Protein AF-A0A9P7XDL1-F1 (afdb_monomer_lite)

Radius of gyration: 35.62 Å; chains: 1; bounding box: 90×87×105 Å

Foldseek 3Di:
DDADADELVPDDLVVLLVVCVVLVHDSDDDSVVSNVRSVVSCVVCVVCCPPRRHVRHVPPPPPPPDDPDDDDDDDDDDDDDDDDDDDDDDDDDDDDDDDDDDDDDDDPVPPVVVVVVVVVVPDPDPPVVVVVVVVVVVVVVLVVPPDPVVVVVVVVVVVVVVVVVVVVVVVVVVVQLLDLVSLLVVLVVVQVVVLCVQVFPWDWDWDQPDPPPPVPCPDPDPDPDDPPDDPPPRPDIDIDIDGPPVSVPDVVSVLVVCLVCVLSPVQLQVQQQVDAPDPPPDDDVPRRLLQSSLVSSLCSLVVDDSVPPLVDSRHDHSVSSNVSSVSSNVSSVVCVVVPPDDDDPPPVPPPPPPPPDD

Sequence (358 aa):
MAAYSGSLASKKKQDLQDLASDLGIDTSGTKDDLQERIKRHLAEHQELAQDPRFSGLYSRKKPANRQPSMSINENVEPSGQVVQRPHTRQSQAVTVFPVTNESEIPDVQQAEERIAEEAVAIAPQSPTRSIIEFVSKKTQEVLAATDPDAVVEVVREKGRVAGQEVNKGTTWLKRFLSNANNITSLTIVAELLYILYTVIPWQYYQIPLNAPYTTRYDGISPVTIMPEDPPLVSTRIASIPYIPHTFLTQPTIYSTLILWALPTLLIPLCFGGLVSFKPGHAWSASGQDALTAAIVRLACVFAGDWGLDWSNELGISQKWRILSASLAGAFSLAEAIGGRAPLPPVVDTPAVESETEE

Structure (mmCIF, N/CA/C/O backbone):
data_AF-A0A9P7XDL1-F1
#
_entry.id   AF-A0A9P7XDL1-F1
#
loop_
_atom_site.group_PDB
_atom_site.id
_atom_site.type_symbol
_atom_site.label_atom_id
_atom_site.label_alt_id
_atom_site.label_comp_id
_atom_site.label_asym_id
_atom_site.label_entity_id
_atom_site.label_seq_id
_atom_site.pdbx_PDB_ins_code
_atom_site.Cartn_x
_atom_site.Cartn_y
_atom_site.Cartn_z
_atom_site.occupancy
_atom_site.B_iso_or_equiv
_atom_site.auth_seq_id
_atom_site.auth_comp_id
_atom_site.auth_asym_id
_atom_site.a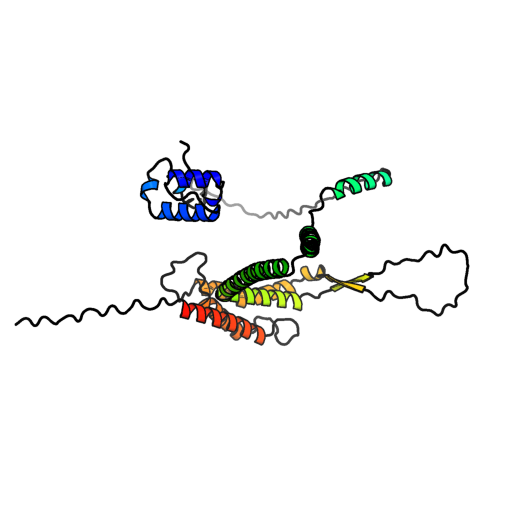uth_atom_id
_atom_site.pdbx_PDB_model_num
ATOM 1 N N . MET A 1 1 ? -46.945 14.332 -0.546 1.00 67.31 1 MET A N 1
ATOM 2 C CA . MET A 1 1 ? -45.532 14.379 -0.111 1.00 67.31 1 MET A CA 1
ATOM 3 C C . MET A 1 1 ? -44.746 13.417 -0.982 1.00 67.31 1 MET A C 1
ATOM 5 O O . MET A 1 1 ? -45.285 12.365 -1.308 1.00 67.31 1 MET A O 1
ATOM 9 N N . ALA A 1 2 ? -43.558 13.807 -1.443 1.00 84.12 2 ALA A N 1
ATOM 10 C CA . ALA A 1 2 ? -42.753 12.977 -2.336 1.00 84.12 2 ALA A CA 1
ATOM 11 C C . ALA A 1 2 ? -42.200 11.758 -1.578 1.00 84.12 2 ALA A C 1
ATOM 13 O O . ALA A 1 2 ? -41.767 11.894 -0.439 1.00 84.12 2 ALA A O 1
ATOM 14 N N . ALA A 1 3 ? -42.230 10.573 -2.192 1.00 93.25 3 ALA A N 1
ATOM 15 C CA . ALA A 1 3 ? -41.632 9.378 -1.603 1.00 93.25 3 ALA A CA 1
ATOM 16 C C . ALA A 1 3 ? -40.102 9.450 -1.703 1.00 93.25 3 ALA A C 1
ATOM 18 O O . ALA A 1 3 ? -39.549 9.745 -2.769 1.00 93.25 3 ALA A O 1
ATOM 19 N N . TYR A 1 4 ? -39.404 9.150 -0.609 1.00 95.56 4 TYR A N 1
ATOM 20 C CA . TYR A 1 4 ? -37.949 9.148 -0.593 1.00 95.56 4 TYR A CA 1
ATOM 21 C C . TYR A 1 4 ? -37.420 7.828 -1.155 1.00 95.56 4 TYR A C 1
ATOM 23 O O . TYR A 1 4 ? -37.650 6.751 -0.612 1.00 95.56 4 TYR A O 1
ATOM 31 N N . SER A 1 5 ? -36.669 7.909 -2.253 1.00 93.69 5 SER A N 1
ATOM 32 C CA . SER A 1 5 ? -36.004 6.757 -2.867 1.00 93.69 5 SER A CA 1
ATOM 33 C C . SER A 1 5 ? -34.526 7.034 -3.156 1.00 93.69 5 SER A C 1
ATOM 35 O O . SER A 1 5 ? -34.075 8.189 -3.153 1.00 93.69 5 SER A O 1
ATOM 37 N N . GLY A 1 6 ? -33.765 5.961 -3.386 1.00 91.50 6 GLY A N 1
ATOM 38 C CA . GLY A 1 6 ? -32.353 6.012 -3.770 1.00 91.50 6 GLY A CA 1
ATOM 39 C C . GLY A 1 6 ? -31.369 5.992 -2.595 1.00 91.50 6 GLY A C 1
ATOM 40 O O . GLY A 1 6 ? -31.745 5.937 -1.429 1.00 91.50 6 GLY A O 1
ATOM 41 N N . SER A 1 7 ? -30.071 6.018 -2.917 1.00 93.50 7 SER A N 1
ATOM 42 C CA . SER A 1 7 ? -29.004 5.995 -1.908 1.00 93.50 7 SER A CA 1
ATOM 43 C C . SER A 1 7 ? -28.917 7.330 -1.165 1.00 93.50 7 SER A C 1
ATOM 45 O O . SER A 1 7 ? -28.880 8.390 -1.793 1.00 93.50 7 SER A O 1
ATOM 47 N N . LEU A 1 8 ? -28.792 7.279 0.166 1.00 94.56 8 LEU A N 1
ATOM 48 C CA . LEU A 1 8 ? -28.543 8.461 1.003 1.00 94.56 8 LEU A CA 1
ATOM 49 C C . LEU A 1 8 ? -27.269 9.215 0.578 1.00 94.56 8 LEU A C 1
ATOM 51 O O . LEU A 1 8 ? -27.227 10.438 0.676 1.00 94.56 8 LEU A O 1
ATOM 55 N N . ALA A 1 9 ? -26.269 8.507 0.031 1.00 94.69 9 ALA A N 1
ATOM 56 C CA . ALA A 1 9 ? -24.994 9.088 -0.404 1.00 94.69 9 ALA A CA 1
ATOM 57 C C . ALA A 1 9 ? -25.165 10.153 -1.509 1.00 94.69 9 ALA A C 1
ATOM 59 O O . ALA A 1 9 ? -24.492 11.190 -1.505 1.00 94.69 9 ALA A O 1
ATOM 60 N N . SER A 1 10 ? -26.096 9.912 -2.439 1.00 95.06 10 SER A N 1
ATOM 61 C CA . SER A 1 10 ? -26.340 10.767 -3.608 1.00 95.06 10 SER A CA 1
ATOM 62 C C . SER A 1 10 ? -27.279 11.948 -3.345 1.00 95.06 10 SER A C 1
ATOM 64 O O . SER A 1 10 ? -27.390 12.819 -4.203 1.00 95.06 10 SER A O 1
ATOM 66 N N . LYS A 1 11 ? -27.956 12.002 -2.191 1.00 96.38 11 LYS A N 1
ATOM 67 C CA . LYS A 1 11 ? -28.895 13.089 -1.872 1.00 96.38 11 LYS A CA 1
ATOM 68 C C . LYS A 1 11 ? -28.161 14.398 -1.562 1.00 96.38 11 LYS A C 1
ATOM 70 O O . LYS A 1 11 ? -27.025 14.384 -1.064 1.00 96.38 11 LYS A O 1
ATOM 75 N N . LYS A 1 12 ? -28.782 15.537 -1.887 1.00 97.94 12 LYS A N 1
ATOM 76 C CA . LYS A 1 12 ? -28.243 16.862 -1.541 1.00 97.94 12 LYS A CA 1
ATOM 77 C C . LYS A 1 12 ? -28.406 17.105 -0.038 1.00 97.94 12 LYS A C 1
ATOM 79 O O . LYS A 1 12 ? -29.204 16.443 0.615 1.00 97.94 12 LYS A O 1
ATOM 84 N N . LYS A 1 13 ? -27.637 18.049 0.520 1.00 97.69 13 LYS A N 1
ATOM 85 C CA . LYS A 1 13 ? -27.718 18.375 1.956 1.00 97.69 13 LYS A CA 1
ATOM 86 C C . LYS A 1 13 ? -29.138 18.794 2.359 1.00 97.69 13 LYS A C 1
ATOM 88 O O . LYS A 1 13 ? -29.607 18.329 3.387 1.00 97.69 13 LYS A O 1
ATOM 93 N N . GLN A 1 14 ? -29.807 19.597 1.528 1.00 97.88 14 GLN A N 1
ATOM 94 C CA . GLN A 1 14 ? -31.185 20.027 1.772 1.00 97.88 14 GLN A CA 1
ATOM 95 C C . GLN A 1 14 ? -32.138 18.830 1.889 1.00 97.88 14 GLN A C 1
ATOM 97 O O . GLN A 1 14 ? -32.786 18.679 2.914 1.00 97.88 14 GLN A O 1
ATOM 102 N N . ASP A 1 15 ? -32.115 17.908 0.919 1.00 97.56 15 ASP A N 1
ATOM 103 C CA . ASP A 1 15 ? -32.959 16.704 0.953 1.00 97.56 15 ASP A CA 1
ATOM 104 C C . ASP A 1 15 ? -32.711 15.834 2.201 1.00 97.56 15 ASP A C 1
ATOM 106 O O . ASP A 1 15 ? -33.605 15.129 2.659 1.00 97.56 15 ASP A O 1
ATOM 110 N N . LEU A 1 16 ? -31.482 15.834 2.733 1.00 98.19 16 LEU A N 1
ATOM 111 C CA . LEU A 1 16 ? -31.146 15.122 3.969 1.00 98.19 16 LEU A CA 1
ATOM 112 C C . LEU A 1 16 ? -31.678 15.846 5.211 1.00 98.19 16 LEU A C 1
ATOM 114 O O . LEU A 1 16 ? -32.036 15.178 6.173 1.00 98.19 16 LEU A O 1
ATOM 118 N N . GLN A 1 17 ? -31.743 17.178 5.204 1.00 98.31 17 GLN A N 1
ATOM 119 C CA . GLN A 1 17 ? -32.363 17.948 6.285 1.00 98.31 17 GLN A CA 1
ATOM 120 C C . GLN A 1 17 ? -33.881 17.786 6.283 1.00 98.31 17 GLN A C 1
ATOM 122 O O . GLN A 1 17 ? -34.453 17.570 7.346 1.00 98.31 17 GLN A O 1
ATOM 127 N N . ASP A 1 18 ? -34.508 17.801 5.108 1.00 97.81 18 ASP A N 1
ATOM 128 C CA . ASP A 1 18 ? -35.945 17.552 4.966 1.00 97.81 18 ASP A CA 1
ATOM 129 C C . ASP A 1 18 ? -36.284 16.125 5.434 1.00 97.81 18 ASP A C 1
ATOM 131 O O . ASP A 1 18 ? -37.195 15.927 6.235 1.00 97.81 18 ASP A O 1
ATOM 135 N N . LEU A 1 19 ? -35.471 15.133 5.043 1.00 97.50 19 LEU A N 1
ATOM 136 C CA . LEU A 1 19 ? -35.617 13.752 5.507 1.00 97.50 19 LEU A CA 1
ATOM 137 C C . LEU A 1 19 ? -35.388 13.608 7.021 1.00 97.50 19 LEU A C 1
ATOM 139 O O . LEU A 1 19 ? -36.091 12.843 7.672 1.00 97.50 19 LEU A O 1
ATOM 143 N N . ALA A 1 20 ? -34.417 14.326 7.590 1.00 98.06 20 ALA A N 1
ATOM 144 C CA . ALA A 1 20 ? -34.178 14.347 9.032 1.00 98.06 20 ALA A CA 1
ATOM 145 C C . ALA A 1 20 ? -35.358 14.978 9.791 1.00 98.06 20 ALA A C 1
ATOM 147 O O . ALA A 1 20 ? -35.790 14.434 10.805 1.00 98.06 20 ALA A O 1
ATOM 148 N N . SER A 1 21 ? -35.926 16.062 9.256 1.00 98.06 21 SER A N 1
ATOM 149 C CA . SER A 1 21 ? -37.123 16.709 9.795 1.00 98.06 21 SER A CA 1
ATOM 150 C C . SER A 1 21 ? -38.332 15.773 9.761 1.00 98.06 21 SER A C 1
ATOM 152 O O . SER A 1 21 ? -39.039 15.659 10.759 1.00 98.06 21 SER A O 1
ATOM 154 N N . ASP A 1 22 ? -38.551 15.067 8.648 1.00 97.56 22 ASP A N 1
ATOM 155 C CA . ASP A 1 22 ? -39.653 14.107 8.498 1.00 97.56 22 ASP A CA 1
ATOM 156 C C . ASP A 1 22 ? -39.505 12.887 9.422 1.00 97.56 22 ASP A C 1
ATOM 158 O O . ASP A 1 22 ? -40.506 12.313 9.848 1.00 97.56 22 ASP A O 1
ATOM 162 N N . LEU A 1 23 ? -38.268 12.497 9.743 1.00 97.25 23 LEU A N 1
ATOM 163 C CA . LEU A 1 23 ? -37.958 11.432 10.702 1.00 97.25 23 LEU A CA 1
ATOM 164 C C . LEU A 1 23 ? -37.961 11.914 12.164 1.00 97.25 23 LEU A C 1
ATOM 166 O O . LEU A 1 23 ? -37.825 11.091 13.063 1.00 97.25 23 LEU A O 1
ATOM 170 N N . GLY A 1 24 ? -38.089 13.221 12.415 1.00 97.62 24 GLY A N 1
ATOM 171 C CA . GLY A 1 24 ? -38.048 13.793 13.764 1.00 97.62 24 GLY A CA 1
ATOM 172 C C . GLY A 1 24 ? -36.667 13.745 14.431 1.00 97.62 24 GLY A C 1
ATOM 173 O O . GLY A 1 24 ? -36.581 13.763 15.657 1.00 97.62 24 GLY A O 1
ATOM 174 N N . ILE A 1 25 ? -35.586 13.679 13.648 1.00 98.25 25 ILE A N 1
ATOM 175 C CA . ILE A 1 25 ? -34.201 13.694 14.144 1.00 98.25 25 ILE A CA 1
ATOM 176 C C . ILE A 1 25 ? -33.538 15.059 13.912 1.00 98.25 25 ILE A C 1
ATOM 178 O O . ILE A 1 25 ? -33.972 15.850 13.077 1.00 98.25 25 ILE A O 1
ATOM 182 N N . ASP A 1 26 ? -32.452 15.336 14.638 1.00 98.25 26 ASP A N 1
ATOM 183 C CA . ASP A 1 26 ? -31.730 16.611 14.534 1.00 98.25 26 ASP A CA 1
ATOM 184 C C . ASP A 1 26 ? -31.238 16.898 13.098 1.00 98.25 26 ASP A C 1
ATOM 186 O O . ASP A 1 26 ? -30.536 16.081 12.490 1.00 98.25 26 ASP A O 1
ATOM 190 N N . THR A 1 27 ? -31.573 18.087 12.584 1.00 98.31 27 THR A N 1
ATOM 191 C CA . THR A 1 27 ? -31.252 18.583 11.233 1.00 98.31 27 THR A CA 1
ATOM 192 C C . THR A 1 27 ? -29.927 19.355 11.165 1.00 98.31 27 THR A C 1
ATOM 194 O O . THR A 1 27 ? -29.532 19.832 10.090 1.00 98.31 27 THR A O 1
ATOM 197 N N . SER A 1 28 ? -29.236 19.519 12.297 1.00 97.31 28 SER A N 1
ATOM 198 C CA . SER A 1 28 ? -27.949 20.210 12.379 1.00 97.31 28 SER A CA 1
ATOM 199 C C . SER A 1 28 ? -26.770 19.312 11.965 1.00 97.31 28 SER A C 1
ATOM 201 O O . SER A 1 28 ? -26.799 18.093 12.156 1.00 97.31 28 SER A O 1
ATOM 203 N N . GLY A 1 29 ? -25.721 19.917 11.391 1.00 96.69 29 GLY A N 1
ATOM 204 C CA . GLY A 1 29 ? -24.455 19.236 11.081 1.00 96.69 29 GLY A CA 1
ATOM 205 C C . GLY A 1 29 ? -23.981 19.320 9.625 1.00 96.69 29 GLY A C 1
ATOM 206 O O . GLY A 1 29 ? -24.518 20.061 8.781 1.00 96.69 29 GLY A O 1
ATOM 207 N N . THR A 1 30 ? -22.911 18.576 9.337 1.00 97.75 30 THR A N 1
ATOM 208 C CA . THR A 1 30 ? -22.395 18.375 7.978 1.00 97.75 30 THR A CA 1
ATOM 209 C C . THR A 1 30 ? -23.253 17.363 7.211 1.00 97.75 30 THR A C 1
ATOM 211 O O . THR A 1 30 ? -24.146 16.721 7.763 1.00 97.75 30 THR A O 1
ATOM 214 N N . LYS A 1 31 ? -23.024 17.237 5.897 1.00 98.00 31 LYS A N 1
ATOM 215 C CA . LYS A 1 31 ? -23.754 16.272 5.060 1.00 98.00 31 LYS A CA 1
ATOM 216 C C . LYS A 1 31 ? -23.550 14.832 5.558 1.00 98.00 31 LYS A C 1
ATOM 218 O O . LYS A 1 31 ? -24.504 14.057 5.549 1.00 98.00 31 LYS A O 1
ATOM 223 N N . ASP A 1 32 ? -22.337 14.502 5.991 1.00 97.19 32 ASP A N 1
ATOM 224 C CA . ASP A 1 32 ? -21.979 13.151 6.423 1.00 97.19 32 ASP A CA 1
ATOM 225 C C . ASP A 1 32 ? -22.593 12.818 7.790 1.00 97.19 32 ASP A C 1
ATOM 227 O O . ASP A 1 32 ? -23.145 11.728 7.946 1.00 97.19 32 ASP A O 1
ATOM 231 N N . ASP A 1 33 ? -22.634 13.784 8.718 1.00 97.56 33 ASP A N 1
ATOM 232 C CA . ASP A 1 33 ? -23.297 13.623 10.023 1.00 97.56 33 ASP A CA 1
ATOM 233 C C . ASP A 1 33 ? -24.790 13.302 9.859 1.00 97.56 33 ASP A C 1
ATOM 235 O O . ASP A 1 33 ? -25.314 12.382 10.491 1.00 97.56 33 ASP A O 1
ATOM 239 N N . LEU A 1 34 ? -25.474 14.025 8.962 1.00 98.44 34 LEU A N 1
ATOM 240 C CA . LEU A 1 34 ? -26.884 13.780 8.646 1.00 98.44 34 LEU A CA 1
ATOM 241 C C . LEU A 1 34 ? -27.082 12.385 8.045 1.00 98.44 34 LEU A C 1
ATOM 243 O O . LEU A 1 34 ? -28.000 11.669 8.440 1.00 98.44 34 LEU A O 1
ATOM 247 N N . GLN A 1 35 ? -26.212 11.960 7.121 1.00 97.81 35 GLN A N 1
ATOM 248 C CA . GLN A 1 35 ? -26.294 10.617 6.542 1.00 97.81 35 GLN A CA 1
ATOM 249 C C . GLN A 1 35 ? -26.102 9.521 7.586 1.00 97.81 35 GLN A C 1
ATOM 251 O O . GLN A 1 35 ? -26.817 8.520 7.541 1.00 97.81 35 GLN A O 1
ATOM 256 N N . GLU A 1 36 ? -25.136 9.671 8.492 1.00 97.81 36 GLU A N 1
ATOM 257 C CA . GLU A 1 36 ? -24.891 8.688 9.544 1.00 97.81 36 GLU A CA 1
ATOM 258 C C . GLU A 1 36 ? -26.069 8.620 10.521 1.00 97.81 36 GLU A C 1
ATOM 260 O O . GLU A 1 36 ? -26.545 7.526 10.828 1.00 97.81 36 GLU A O 1
ATOM 265 N N . ARG A 1 37 ? -26.598 9.775 10.940 1.00 98.19 37 ARG A N 1
ATOM 266 C CA . ARG A 1 37 ? -27.737 9.866 11.862 1.00 98.19 37 ARG A CA 1
ATOM 267 C C . ARG A 1 37 ? -29.007 9.260 11.264 1.00 98.19 37 ARG A C 1
ATOM 269 O O . ARG A 1 37 ? -29.653 8.448 11.920 1.00 98.19 37 ARG A O 1
ATOM 276 N N . ILE A 1 38 ? -29.310 9.564 9.998 1.00 97.69 38 ILE A N 1
ATOM 277 C CA . ILE A 1 38 ? -30.438 8.962 9.268 1.00 97.69 38 ILE A CA 1
ATOM 278 C C . ILE A 1 38 ? -30.250 7.445 9.144 1.00 97.69 38 ILE A C 1
ATOM 280 O O . ILE A 1 38 ? -31.183 6.690 9.404 1.00 97.69 38 ILE A O 1
ATOM 284 N N . LYS A 1 39 ? -29.050 6.966 8.781 1.00 96.81 39 LYS A N 1
ATOM 285 C CA . LYS A 1 39 ? -28.776 5.520 8.678 1.00 96.81 39 LYS A CA 1
ATOM 286 C C . LYS A 1 39 ? -28.973 4.804 10.009 1.00 96.81 39 LYS A C 1
ATOM 288 O O . LYS A 1 39 ? -29.545 3.719 10.015 1.00 96.81 39 LYS A O 1
ATOM 293 N N . ARG A 1 40 ? -28.498 5.398 11.105 1.00 97.81 40 ARG A N 1
ATOM 294 C CA . ARG A 1 40 ? -28.649 4.851 12.456 1.00 97.81 40 ARG A CA 1
ATOM 295 C C . ARG A 1 40 ? -30.124 4.763 12.844 1.00 97.81 40 ARG A C 1
ATOM 297 O O . ARG A 1 40 ? -30.580 3.688 13.207 1.00 97.81 40 ARG A O 1
ATOM 304 N N . HIS A 1 41 ? -30.881 5.840 12.631 1.00 98.00 41 HIS A N 1
ATOM 305 C CA . HIS A 1 41 ? -32.313 5.877 12.926 1.00 98.00 41 HIS A CA 1
ATOM 306 C C . HIS A 1 41 ? -33.114 4.841 12.121 1.00 98.00 41 HIS A C 1
ATOM 308 O O . HIS A 1 41 ? -33.934 4.120 12.683 1.00 98.00 41 HIS A O 1
ATOM 314 N N . LEU A 1 42 ? -32.842 4.715 10.816 1.00 96.25 42 LEU A N 1
ATOM 315 C CA . LEU A 1 42 ? -33.496 3.720 9.955 1.00 96.25 42 LEU A CA 1
ATOM 316 C C . LEU A 1 42 ? -33.127 2.273 10.328 1.00 96.25 42 LEU A C 1
ATOM 318 O O . LEU A 1 42 ? -33.914 1.366 10.066 1.00 96.25 42 LEU A O 1
ATOM 322 N N . ALA A 1 43 ? -31.940 2.047 10.902 1.00 95.88 43 ALA A N 1
ATOM 323 C CA . ALA A 1 43 ? -31.517 0.733 11.383 1.00 95.88 43 ALA A CA 1
ATOM 324 C C . ALA A 1 43 ? -32.196 0.340 12.706 1.00 95.88 43 ALA A C 1
ATOM 326 O O . ALA A 1 43 ? -32.447 -0.843 12.914 1.00 95.88 43 ALA A O 1
ATOM 327 N N . GLU A 1 44 ? -32.494 1.312 13.571 1.00 98.00 44 GLU A N 1
ATOM 328 C CA . GLU A 1 44 ? -33.190 1.104 14.849 1.00 98.00 44 GLU A CA 1
ATOM 329 C C . GLU A 1 44 ? -34.710 0.933 14.674 1.00 98.00 44 GLU A C 1
ATOM 331 O O . GLU A 1 44 ? -35.308 0.126 15.377 1.00 98.00 44 GLU A O 1
ATOM 336 N N . HIS A 1 45 ? -35.318 1.630 13.706 1.00 97.44 45 HIS A N 1
ATOM 337 C CA . HIS A 1 45 ? -36.773 1.670 13.496 1.00 97.44 45 HIS A CA 1
ATOM 338 C C . HIS A 1 45 ? -37.168 0.957 12.199 1.00 97.44 45 HIS A C 1
ATOM 340 O O . HIS A 1 45 ? -37.450 1.581 11.170 1.00 97.44 45 HIS A O 1
ATOM 346 N N . GLN A 1 46 ? -37.149 -0.376 12.208 1.00 95.62 46 GLN A N 1
ATOM 347 C CA . GLN A 1 46 ? -37.400 -1.184 11.009 1.00 95.62 46 GLN A CA 1
ATOM 348 C C . GLN A 1 46 ? -38.867 -1.139 10.539 1.00 95.62 46 GLN A C 1
ATOM 350 O O . GLN A 1 46 ? -39.161 -1.413 9.374 1.00 95.62 46 GLN A O 1
ATOM 355 N N . GLU A 1 47 ? -39.786 -0.733 11.407 1.00 96.81 47 GLU A N 1
ATOM 356 C CA . GLU A 1 47 ? -41.202 -0.493 11.128 1.00 96.81 47 GLU A CA 1
ATOM 357 C C . GLU A 1 47 ? -41.435 0.607 10.081 1.00 96.81 47 GLU A C 1
ATOM 359 O O . GLU A 1 47 ? -42.386 0.516 9.302 1.00 96.81 47 GLU A O 1
ATOM 364 N N . LEU A 1 48 ? -40.521 1.578 9.962 1.00 96.56 48 LEU A N 1
ATOM 365 C CA . LEU A 1 48 ? -40.580 2.625 8.934 1.00 96.56 48 LEU A CA 1
ATOM 366 C C . LEU A 1 48 ? -40.449 2.063 7.511 1.00 96.56 48 LEU A C 1
ATOM 368 O O . LEU A 1 48 ? -40.797 2.742 6.546 1.00 96.56 48 LEU A O 1
ATOM 372 N N . ALA A 1 49 ? -40.000 0.813 7.351 1.00 95.00 49 ALA A N 1
ATOM 373 C CA . ALA A 1 49 ? -39.968 0.143 6.055 1.00 95.00 49 ALA A CA 1
ATOM 374 C C . ALA A 1 49 ? -41.369 -0.094 5.466 1.00 95.00 49 ALA A C 1
ATOM 376 O O . ALA A 1 49 ? -41.498 -0.220 4.247 1.00 95.00 49 ALA A O 1
ATOM 377 N N . GLN A 1 50 ? -42.403 -0.153 6.312 1.00 96.31 50 GLN A N 1
ATOM 378 C CA . GLN A 1 50 ? -43.791 -0.322 5.878 1.00 96.31 50 GLN A CA 1
ATOM 379 C C . GLN A 1 50 ? -44.435 1.001 5.451 1.00 96.31 50 GLN A C 1
ATOM 381 O O . GLN A 1 50 ? -45.419 0.987 4.712 1.00 96.31 50 GLN A O 1
ATOM 386 N N . ASP A 1 51 ? -43.879 2.142 5.872 1.00 96.75 51 ASP A N 1
ATOM 387 C CA . ASP A 1 51 ? -44.385 3.445 5.456 1.00 96.75 51 ASP A CA 1
ATOM 388 C C . ASP A 1 51 ? -44.033 3.685 3.972 1.00 96.75 51 ASP A C 1
ATOM 390 O O . ASP A 1 51 ? -42.848 3.675 3.598 1.00 96.75 51 ASP A O 1
ATOM 394 N N . PRO A 1 52 ? -45.025 3.937 3.094 1.00 95.00 52 PRO A N 1
ATOM 395 C CA . PRO A 1 52 ? -44.778 4.211 1.681 1.00 95.00 52 PRO A CA 1
ATOM 396 C C . PRO A 1 52 ? -43.813 5.384 1.449 1.00 95.00 52 PRO A C 1
ATOM 398 O O . PRO A 1 52 ? -43.144 5.415 0.415 1.00 95.00 52 PRO A O 1
ATOM 401 N N . ARG A 1 53 ? -43.682 6.322 2.397 1.00 96.06 53 ARG A N 1
ATOM 402 C CA . ARG A 1 53 ? -42.765 7.468 2.295 1.00 96.06 53 ARG A CA 1
ATOM 403 C C . ARG A 1 53 ? -41.293 7.085 2.411 1.00 96.06 53 ARG A C 1
ATOM 405 O O . ARG A 1 53 ?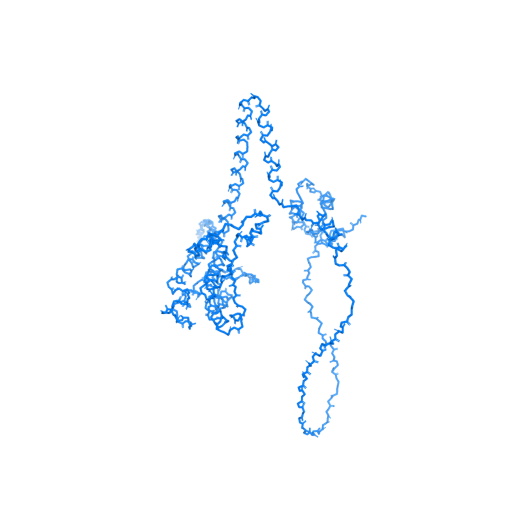 -40.470 7.690 1.722 1.00 96.06 53 ARG A O 1
ATOM 412 N N . PHE A 1 54 ? -40.969 6.096 3.246 1.00 96.56 54 PHE A N 1
ATOM 413 C CA . PHE A 1 54 ? -39.591 5.702 3.569 1.00 96.56 54 PHE A CA 1
ATOM 414 C C . PHE A 1 54 ? -39.191 4.341 2.988 1.00 96.56 54 PHE A C 1
ATOM 416 O O . PHE A 1 54 ? -37.999 4.040 2.907 1.00 96.56 54 PHE A O 1
ATOM 423 N N . SER A 1 55 ? -40.149 3.540 2.510 1.00 94.69 55 SER A N 1
ATOM 424 C CA . SER A 1 55 ? -39.918 2.214 1.909 1.00 94.69 55 SER A CA 1
ATOM 425 C C . SER A 1 55 ? -38.809 2.192 0.837 1.00 94.69 55 SER A C 1
ATOM 427 O O . SER A 1 55 ? -38.003 1.258 0.766 1.00 94.69 55 SER A O 1
ATOM 429 N N . GLY A 1 56 ? -38.687 3.262 0.044 1.00 94.12 56 GLY A N 1
ATOM 430 C CA . GLY A 1 56 ? -37.657 3.409 -0.989 1.00 94.12 56 GLY A CA 1
ATOM 431 C C . GLY A 1 56 ? -36.222 3.544 -0.460 1.00 94.12 56 GLY A C 1
ATOM 432 O O . GLY A 1 56 ? -35.278 3.301 -1.215 1.00 94.12 56 GLY A O 1
ATOM 433 N N . LEU A 1 57 ? -36.033 3.889 0.818 1.00 94.31 57 LEU A N 1
ATOM 434 C CA . LEU A 1 57 ? -34.725 3.973 1.482 1.00 94.31 57 LEU A CA 1
ATOM 435 C C . LEU A 1 57 ? -34.245 2.606 1.994 1.00 94.31 57 LEU A C 1
ATOM 437 O O . LEU A 1 57 ? -33.041 2.352 2.023 1.00 94.31 57 LEU A O 1
ATOM 441 N N . TYR A 1 58 ? -35.178 1.705 2.326 1.00 92.81 58 TYR A N 1
ATOM 442 C CA . TYR A 1 58 ? -34.900 0.326 2.759 1.00 92.81 58 TYR A CA 1
ATOM 443 C C . TYR A 1 58 ? -34.619 -0.633 1.612 1.00 92.81 58 TYR A C 1
ATOM 445 O O . TYR A 1 58 ? -34.198 -1.769 1.840 1.00 92.81 58 TYR A O 1
ATOM 453 N N . SER A 1 59 ? -34.813 -0.180 0.374 1.00 80.50 59 SER A N 1
ATOM 454 C CA . SER A 1 59 ? -34.455 -0.917 -0.831 1.00 80.50 59 SER A CA 1
ATOM 455 C C . SER A 1 59 ? -32.931 -0.993 -0.951 1.00 80.50 59 SER A C 1
ATOM 457 O O . SER A 1 59 ? -32.302 -0.349 -1.794 1.00 80.50 59 SER A O 1
ATOM 459 N N . ARG A 1 60 ? -32.310 -1.792 -0.075 1.00 71.44 60 ARG A N 1
ATOM 460 C CA . ARG A 1 60 ? -30.930 -2.247 -0.190 1.00 71.44 60 ARG A CA 1
ATOM 461 C C . ARG A 1 60 ? -30.857 -2.851 -1.575 1.00 71.44 60 ARG A C 1
ATOM 463 O O . ARG A 1 60 ? -31.524 -3.854 -1.817 1.00 71.44 60 ARG A O 1
ATOM 470 N N . LYS A 1 61 ? -30.138 -2.190 -2.492 1.00 56.47 61 LYS A N 1
ATOM 471 C CA . LYS A 1 61 ? -29.916 -2.683 -3.854 1.00 56.47 61 LYS A CA 1
ATOM 472 C C . LYS A 1 61 ? -29.485 -4.135 -3.721 1.00 56.47 61 LYS A C 1
ATOM 474 O O . LYS A 1 61 ? -28.331 -4.405 -3.394 1.00 56.47 61 LYS A O 1
ATOM 479 N N . LYS A 1 62 ? -30.431 -5.055 -3.924 1.00 55.94 62 LYS A N 1
ATOM 480 C CA . LYS A 1 62 ? -30.134 -6.460 -4.133 1.00 55.94 62 LYS A CA 1
ATOM 481 C C . LYS A 1 62 ? -29.167 -6.398 -5.309 1.00 55.94 62 LYS A C 1
ATOM 483 O O . LYS A 1 62 ? -29.553 -5.800 -6.320 1.00 55.94 62 LYS A O 1
ATOM 488 N N . PRO A 1 63 ? -27.895 -6.808 -5.152 1.00 48.84 63 PRO A N 1
ATOM 489 C CA . PRO A 1 63 ? -26.953 -6.740 -6.252 1.00 48.84 63 PRO A CA 1
ATOM 490 C C . PRO A 1 63 ? -27.649 -7.436 -7.410 1.00 48.84 63 PRO A C 1
ATOM 492 O O . PRO A 1 63 ? -28.049 -8.594 -7.283 1.00 48.84 63 PRO A O 1
ATOM 495 N N . ALA A 1 64 ? -27.937 -6.672 -8.463 1.00 51.16 64 ALA A N 1
ATOM 496 C CA . ALA A 1 64 ? -28.567 -7.189 -9.656 1.00 51.16 64 ALA A CA 1
ATOM 497 C C . ALA A 1 64 ? -27.522 -8.102 -10.288 1.00 51.16 64 ALA A C 1
ATOM 499 O O . ALA A 1 64 ? -26.722 -7.668 -11.115 1.00 51.16 64 ALA A O 1
ATOM 500 N N . ASN A 1 65 ? -27.467 -9.341 -9.800 1.00 49.38 65 ASN A N 1
ATOM 501 C CA . ASN A 1 65 ? -26.667 -10.394 -10.370 1.00 49.38 65 ASN A CA 1
ATOM 502 C C . ASN A 1 65 ? -27.331 -10.713 -11.705 1.00 49.38 65 ASN A C 1
ATOM 504 O O . ASN A 1 65 ? -28.288 -11.479 -11.792 1.00 49.38 65 ASN A O 1
ATOM 508 N N . ARG A 1 66 ? -26.891 -9.979 -12.726 1.00 45.66 66 ARG A N 1
ATOM 509 C CA . ARG A 1 66 ? -27.213 -10.214 -14.120 1.00 45.66 66 ARG A CA 1
ATOM 510 C C . ARG A 1 66 ? -26.671 -11.593 -14.481 1.00 45.66 66 ARG A C 1
ATOM 512 O O . ARG A 1 66 ? -25.517 -11.723 -14.866 1.00 45.66 66 ARG A O 1
ATOM 519 N N . GLN A 1 67 ? -27.527 -12.599 -14.410 1.00 52.91 67 GLN A N 1
ATOM 520 C CA . GLN A 1 67 ? -27.540 -13.632 -15.432 1.00 52.91 67 GLN A CA 1
ATOM 521 C C . GLN A 1 67 ? -28.754 -13.373 -16.322 1.00 52.91 67 GLN A C 1
ATOM 523 O O . GLN A 1 67 ? -29.883 -13.480 -15.849 1.00 52.91 67 GLN A O 1
ATOM 528 N N . PRO A 1 68 ? -28.567 -13.048 -17.607 1.00 55.44 68 PRO A N 1
ATOM 529 C CA . PRO A 1 68 ? -29.489 -13.499 -18.622 1.00 55.44 68 PRO A CA 1
ATOM 530 C C . PRO A 1 68 ? -29.073 -14.927 -18.989 1.00 55.44 68 PRO A C 1
ATOM 532 O O . PRO A 1 68 ? -28.137 -15.135 -19.761 1.00 55.44 68 PRO A O 1
ATOM 535 N N . SER A 1 69 ? -29.739 -15.919 -18.402 1.00 49.31 69 SER A N 1
ATOM 536 C CA . SER A 1 69 ? -29.774 -17.250 -18.993 1.00 49.31 69 SER A CA 1
ATOM 537 C C . SER A 1 69 ? -30.481 -17.128 -20.343 1.00 49.31 69 SER A C 1
ATOM 539 O O . SER A 1 69 ? -31.654 -16.760 -20.424 1.00 49.31 69 SER A O 1
ATOM 541 N N . MET A 1 70 ? -29.741 -17.395 -21.420 1.00 44.81 70 MET A N 1
ATOM 542 C CA . MET A 1 70 ? -30.348 -17.662 -22.715 1.00 44.81 70 MET A CA 1
ATOM 543 C C . MET A 1 70 ? -31.214 -18.912 -22.569 1.00 44.81 70 MET A C 1
ATOM 545 O O . MET A 1 70 ? -30.709 -20.011 -22.358 1.00 44.81 70 MET A O 1
ATOM 549 N N . SER A 1 71 ? -32.522 -18.727 -22.663 1.00 54.06 71 SER A N 1
ATOM 550 C CA . SER A 1 71 ? -33.469 -19.787 -22.975 1.00 54.06 71 SER A CA 1
ATOM 551 C C . SER A 1 71 ? -33.546 -19.872 -24.498 1.00 54.06 71 SER A C 1
ATOM 553 O O . SER A 1 71 ? -34.161 -19.027 -25.141 1.00 54.06 71 SER A O 1
ATOM 555 N N . ILE A 1 72 ? -32.875 -20.866 -25.084 1.00 51.03 72 ILE A N 1
ATOM 556 C CA . ILE A 1 72 ? -33.084 -21.266 -26.479 1.00 51.03 72 ILE A CA 1
ATOM 557 C C . ILE A 1 72 ? -33.425 -22.757 -26.490 1.00 51.03 72 ILE A C 1
ATOM 559 O O . ILE A 1 72 ? -32.579 -23.597 -26.211 1.00 51.03 72 ILE A O 1
ATOM 563 N N . ASN A 1 73 ? -34.704 -23.001 -26.780 1.00 45.88 73 ASN A N 1
ATOM 564 C CA . ASN A 1 73 ? -35.343 -24.169 -27.384 1.00 45.88 73 ASN A CA 1
ATOM 565 C C . ASN A 1 73 ? -34.651 -25.535 -27.294 1.00 45.88 73 ASN A C 1
ATOM 567 O O . ASN A 1 73 ? -33.760 -25.871 -28.068 1.00 45.88 73 ASN A O 1
ATOM 571 N N . GLU A 1 74 ? -35.254 -26.371 -26.459 1.00 49.97 74 GLU A N 1
ATOM 572 C CA . GLU A 1 74 ? -35.258 -27.823 -26.547 1.00 49.97 74 GLU A CA 1
ATOM 573 C C . GLU A 1 74 ? -36.342 -28.246 -27.557 1.00 49.97 74 GLU A C 1
ATOM 575 O O . GLU A 1 74 ? -37.533 -28.168 -27.260 1.00 49.97 74 GLU A O 1
ATOM 580 N N . ASN A 1 75 ? -35.951 -28.631 -28.778 1.00 53.00 75 ASN A N 1
ATOM 581 C CA . ASN A 1 75 ? -36.747 -29.550 -29.595 1.00 53.00 75 ASN A CA 1
ATOM 582 C C . ASN A 1 75 ? -35.909 -30.191 -30.718 1.00 53.00 75 ASN A C 1
ATOM 584 O O . ASN A 1 75 ? -35.189 -29.495 -31.432 1.00 53.00 75 ASN A O 1
ATOM 588 N N . VAL A 1 76 ? -36.154 -31.488 -30.925 1.00 50.47 76 VAL A N 1
ATOM 589 C CA . VAL A 1 76 ? -35.766 -32.356 -32.056 1.00 50.47 76 VAL A CA 1
ATOM 590 C C . VAL A 1 76 ? -34.438 -33.130 -31.939 1.00 50.47 76 VAL A C 1
ATOM 592 O O . VAL A 1 76 ? -33.340 -32.626 -32.156 1.00 50.47 76 VAL A O 1
ATOM 595 N N . GLU A 1 77 ? -34.614 -34.426 -31.681 1.00 55.69 77 GLU A N 1
ATOM 596 C CA . GLU A 1 77 ? -33.698 -35.556 -31.891 1.00 55.69 77 GLU A CA 1
ATOM 597 C C . GLU A 1 77 ? -34.027 -36.238 -33.261 1.00 55.69 77 GLU A C 1
ATOM 599 O O . GLU A 1 77 ? -35.005 -35.858 -33.908 1.00 55.69 77 GLU A O 1
ATOM 604 N N . PRO A 1 78 ? -33.336 -37.308 -33.704 1.00 60.12 78 PRO A N 1
ATOM 605 C CA . PRO A 1 78 ? -32.055 -37.335 -34.415 1.00 60.12 78 PRO A CA 1
ATOM 606 C C . PRO A 1 78 ? -32.180 -37.847 -35.868 1.00 60.12 78 PRO A C 1
ATOM 608 O O . PRO A 1 78 ? -33.097 -38.598 -36.192 1.00 60.12 78 PRO A O 1
ATOM 611 N N . SER A 1 79 ? -31.191 -37.560 -36.728 1.00 47.03 79 SER A N 1
ATOM 612 C CA . SER A 1 79 ? -30.729 -38.494 -37.778 1.00 47.03 79 SER A CA 1
ATOM 613 C C . SER A 1 79 ? -29.506 -37.980 -38.548 1.00 47.03 79 SER A C 1
ATOM 615 O O . SER A 1 79 ? -29.574 -36.954 -39.209 1.00 47.03 79 SER A O 1
ATOM 617 N N . GLY A 1 80 ? -28.440 -38.787 -38.532 1.00 41.66 80 GLY A N 1
ATOM 618 C CA . GLY A 1 80 ? -27.781 -39.259 -39.757 1.00 41.66 80 GLY A CA 1
ATOM 619 C C . GLY A 1 80 ? -26.734 -38.383 -40.465 1.00 41.66 80 GLY A C 1
ATOM 620 O O . GLY A 1 80 ? -27.026 -37.296 -40.936 1.00 41.66 80 GLY A O 1
ATOM 621 N N . GLN A 1 81 ? -25.574 -39.020 -40.697 1.00 43.53 81 GLN A N 1
ATOM 622 C CA . GLN A 1 81 ? -24.562 -38.768 -41.747 1.00 43.53 81 GLN A CA 1
ATOM 623 C C . GLN A 1 81 ? -23.579 -37.607 -41.496 1.00 43.53 81 GLN A C 1
ATOM 625 O O . GLN A 1 81 ? -23.928 -36.438 -41.480 1.00 43.53 81 GLN A O 1
ATOM 630 N N . VAL A 1 82 ? -22.320 -37.899 -41.139 1.00 46.75 82 VAL A N 1
ATOM 631 C CA . VAL A 1 82 ? -21.203 -38.263 -42.048 1.00 46.75 82 VAL A CA 1
ATOM 632 C C . VAL A 1 82 ? -21.036 -37.245 -43.177 1.00 46.75 82 VAL A C 1
ATOM 634 O O . VAL A 1 82 ? -21.753 -37.343 -44.156 1.00 46.75 82 VAL A O 1
ATOM 637 N N . VAL A 1 83 ? -20.041 -36.352 -43.070 1.00 50.97 83 VAL A N 1
ATOM 638 C CA . VAL A 1 83 ? -19.045 -36.028 -44.117 1.00 50.97 83 VAL A CA 1
ATOM 639 C C . VAL A 1 83 ? -17.914 -35.189 -43.499 1.00 50.97 83 VAL A C 1
ATOM 641 O O . VAL A 1 83 ? -18.103 -34.355 -42.621 1.00 50.97 83 VAL A O 1
ATOM 644 N N . GLN A 1 84 ? -16.708 -35.502 -43.959 1.00 41.47 84 GLN A N 1
ATOM 645 C CA . GLN A 1 84 ? -15.411 -34.952 -43.597 1.00 41.47 84 GLN A CA 1
ATOM 646 C C . GLN A 1 84 ? -15.165 -33.510 -44.094 1.00 41.47 84 GLN A C 1
ATOM 648 O O . GLN A 1 84 ? -15.693 -33.108 -45.125 1.00 41.47 84 GLN A O 1
ATOM 653 N N . ARG A 1 85 ? -14.162 -32.886 -43.452 1.00 38.28 85 ARG A N 1
ATOM 654 C CA . ARG A 1 85 ? -13.021 -32.100 -43.991 1.00 38.28 85 ARG A CA 1
ATOM 655 C C . ARG A 1 85 ? -12.900 -30.621 -43.577 1.00 38.28 85 ARG A C 1
ATOM 657 O O . ARG A 1 85 ? -13.895 -29.954 -43.322 1.00 38.28 85 ARG A O 1
ATOM 664 N N . PRO A 1 86 ? -11.640 -30.144 -43.454 1.00 54.53 86 PRO A N 1
ATOM 665 C CA . PRO A 1 86 ? -11.259 -28.960 -42.695 1.00 54.53 86 PRO A CA 1
ATOM 666 C C . PRO A 1 86 ? -11.148 -27.728 -43.592 1.00 54.53 86 PRO A C 1
ATOM 668 O O . PRO A 1 86 ? -10.727 -27.850 -44.737 1.00 54.53 86 PRO A O 1
ATOM 671 N N . HIS A 1 87 ? -11.382 -26.534 -43.043 1.00 42.41 87 HIS A N 1
ATOM 672 C CA . HIS A 1 87 ? -10.827 -25.316 -43.627 1.00 42.41 87 HIS A CA 1
ATOM 673 C C . HIS A 1 87 ? -10.399 -24.298 -42.570 1.00 42.41 87 HIS A C 1
ATOM 675 O O . HIS A 1 87 ? -11.194 -23.685 -41.864 1.00 42.41 87 HIS A O 1
ATOM 681 N N . THR A 1 88 ? -9.083 -24.129 -42.536 1.00 46.81 88 THR A N 1
ATOM 682 C CA . THR A 1 88 ? -8.307 -22.975 -42.103 1.00 46.81 88 THR A CA 1
ATOM 683 C C . THR A 1 88 ? -8.925 -21.665 -42.599 1.00 46.81 88 THR A C 1
ATOM 685 O O . THR A 1 88 ? -9.149 -21.502 -43.798 1.00 46.81 88 THR A O 1
ATOM 688 N N . ARG A 1 89 ? -9.112 -20.687 -41.708 1.00 38.72 89 ARG A N 1
ATOM 689 C CA . ARG A 1 89 ? -9.251 -19.278 -42.099 1.00 38.72 89 ARG A CA 1
ATOM 690 C C . ARG A 1 89 ? -8.454 -18.390 -41.147 1.00 38.72 89 ARG A C 1
ATOM 692 O O . ARG A 1 89 ? -8.933 -17.954 -40.108 1.00 38.72 89 ARG A O 1
ATOM 699 N N . GLN A 1 90 ? -7.201 -18.165 -41.535 1.00 45.81 90 GLN A N 1
ATOM 700 C CA . GLN A 1 90 ? -6.436 -16.976 -41.176 1.00 45.81 90 GLN A CA 1
ATOM 701 C C . GLN A 1 90 ? -7.152 -15.755 -41.762 1.00 45.81 90 GLN A C 1
ATOM 703 O O . GLN A 1 90 ? -7.364 -15.686 -42.972 1.00 45.81 90 GLN A O 1
ATOM 708 N N . SER A 1 91 ? -7.480 -14.782 -40.919 1.00 41.56 91 SER A N 1
ATOM 709 C CA . SER A 1 91 ? -7.816 -13.428 -41.352 1.00 41.56 91 SER A CA 1
ATOM 710 C C . SER A 1 91 ? -6.727 -12.494 -40.841 1.00 41.56 91 SER A C 1
ATOM 712 O O . SER A 1 91 ? -6.734 -12.083 -39.686 1.00 41.56 91 SER A O 1
ATOM 714 N N . GLN A 1 92 ? -5.761 -12.208 -41.713 1.00 40.53 92 GLN A N 1
ATOM 715 C CA . GLN A 1 92 ? -4.887 -11.047 -41.589 1.00 40.53 92 GLN A CA 1
ATOM 716 C C . GLN A 1 92 ? -5.680 -9.823 -42.055 1.00 40.53 92 GLN A C 1
ATOM 718 O O . GLN A 1 92 ? -6.118 -9.770 -43.203 1.00 40.53 92 GLN A O 1
ATOM 723 N N . ALA A 1 93 ? -5.878 -8.852 -41.167 1.00 42.34 93 ALA A N 1
ATOM 724 C CA . ALA A 1 93 ? -6.324 -7.519 -41.541 1.00 42.34 93 ALA A CA 1
ATOM 725 C C . ALA A 1 93 ? -5.075 -6.657 -41.767 1.00 42.34 93 ALA A C 1
ATOM 727 O O . ALA A 1 93 ? -4.375 -6.301 -40.823 1.00 42.34 93 ALA A O 1
ATOM 728 N N . VAL A 1 94 ? -4.782 -6.383 -43.037 1.00 45.78 94 VAL A N 1
ATOM 729 C CA . VAL A 1 94 ? -3.793 -5.396 -43.478 1.00 45.78 94 VAL A CA 1
ATOM 730 C C . VAL A 1 94 ? -4.510 -4.053 -43.560 1.00 45.78 94 VAL A C 1
ATOM 732 O O . VAL A 1 94 ? -5.363 -3.855 -44.423 1.00 45.78 94 VAL A O 1
ATOM 735 N N . THR A 1 95 ? -4.192 -3.131 -42.656 1.00 42.38 95 THR A N 1
ATOM 736 C CA . THR A 1 95 ? -4.611 -1.729 -42.746 1.00 42.38 95 THR A CA 1
ATOM 737 C C . THR A 1 95 ? -3.614 -0.979 -43.623 1.00 42.38 95 THR A C 1
ATOM 739 O O . THR A 1 95 ? -2.495 -0.679 -43.214 1.00 42.38 95 THR A O 1
ATOM 742 N N . VAL A 1 96 ? -4.024 -0.712 -44.862 1.00 42.06 96 VAL A N 1
ATOM 743 C CA . VAL A 1 96 ? -3.350 0.197 -45.793 1.00 42.06 96 VAL A CA 1
ATOM 744 C C . VAL A 1 96 ? -3.692 1.627 -45.373 1.00 42.06 96 VAL A C 1
ATOM 746 O O . VAL A 1 96 ? -4.863 2.002 -45.367 1.00 42.06 96 VAL A O 1
ATOM 749 N N . PHE A 1 97 ? -2.686 2.418 -45.005 1.00 47.66 97 PHE A N 1
ATOM 750 C CA . PHE A 1 97 ? -2.849 3.858 -44.803 1.00 47.66 97 PHE A CA 1
ATOM 751 C C . PHE A 1 97 ? -2.881 4.569 -46.165 1.00 47.66 97 PHE A C 1
ATOM 753 O O . PHE A 1 97 ? -2.029 4.278 -47.010 1.00 47.66 97 PHE A O 1
ATOM 760 N N . PRO A 1 98 ? -3.827 5.493 -46.406 1.00 50.22 98 PRO A N 1
ATOM 761 C CA . PRO A 1 98 ? -3.812 6.319 -47.602 1.00 50.22 98 PRO A CA 1
ATOM 762 C C . PRO A 1 98 ? -2.698 7.371 -47.514 1.00 50.22 98 PRO A C 1
ATOM 764 O O . PRO A 1 98 ? -2.567 8.088 -46.523 1.00 50.22 98 PRO A O 1
ATOM 767 N N . VAL A 1 99 ? -1.907 7.444 -48.584 1.00 42.56 99 VAL A N 1
ATOM 768 C CA . VAL A 1 99 ? -0.965 8.527 -48.876 1.00 42.56 99 VAL A CA 1
ATOM 769 C C . VAL A 1 99 ? -1.787 9.757 -49.257 1.00 42.56 99 VAL A C 1
ATOM 771 O O . VAL A 1 99 ? -2.454 9.759 -50.291 1.00 42.56 99 VAL A O 1
ATOM 774 N N . THR A 1 100 ? -1.768 10.784 -48.410 1.00 44.28 100 THR A N 1
ATOM 775 C CA . THR A 1 100 ? -2.340 12.097 -48.726 1.00 44.28 100 THR A CA 1
ATOM 776 C C . THR A 1 100 ? -1.261 12.950 -49.379 1.00 44.28 100 THR A C 1
ATOM 778 O O . THR A 1 100 ? -0.198 13.167 -48.799 1.00 44.28 100 THR A O 1
ATOM 781 N N . ASN A 1 101 ? -1.553 13.387 -50.602 1.00 41.66 101 ASN A N 1
ATOM 782 C CA . ASN A 1 101 ? -0.723 14.266 -51.414 1.00 41.66 101 ASN A CA 1
ATOM 783 C C . ASN A 1 101 ? -0.503 15.635 -50.757 1.00 41.66 101 ASN A C 1
ATOM 785 O O . ASN A 1 101 ? -1.404 16.191 -50.129 1.00 41.66 101 ASN A O 1
ATOM 789 N N . GLU A 1 102 ? 0.692 16.175 -50.999 1.00 47.81 102 GLU A N 1
ATOM 790 C CA . GLU A 1 102 ? 1.035 17.593 -50.910 1.00 47.81 102 GLU A CA 1
ATOM 791 C C . GLU A 1 102 ? -0.029 18.471 -51.581 1.00 47.81 102 GLU A C 1
ATOM 793 O O . GLU A 1 102 ? -0.309 18.301 -52.768 1.00 47.81 102 GLU A O 1
ATOM 798 N N . SER A 1 103 ? -0.564 19.448 -50.845 1.00 47.47 103 SER A N 1
ATOM 799 C CA . SER A 1 103 ? -0.758 20.798 -51.376 1.00 47.47 103 SER A CA 1
ATOM 800 C C . SER A 1 103 ? -1.041 21.806 -50.259 1.00 47.47 103 SER A C 1
ATOM 802 O O . SER A 1 103 ? -1.805 21.530 -49.340 1.00 47.47 103 SER A O 1
ATOM 804 N N . GLU A 1 104 ? -0.442 22.983 -50.437 1.00 42.22 104 GLU A N 1
ATOM 805 C CA . GLU A 1 104 ? -0.779 24.287 -49.850 1.00 42.22 104 GLU A CA 1
ATOM 806 C C . GLU A 1 104 ? -0.514 24.493 -48.352 1.00 42.22 104 GLU A C 1
ATOM 808 O O . GLU A 1 104 ? -1.314 24.185 -47.478 1.00 42.22 104 GLU A O 1
ATOM 813 N N . ILE A 1 105 ? 0.641 25.115 -48.097 1.00 46.97 105 ILE A N 1
ATOM 814 C CA . ILE A 1 105 ? 1.041 25.758 -46.844 1.00 46.97 105 ILE A CA 1
ATOM 815 C C . ILE A 1 105 ? 0.238 27.065 -46.701 1.00 46.97 105 ILE A C 1
ATOM 817 O O . ILE A 1 105 ? 0.469 27.985 -47.492 1.00 46.97 105 ILE A O 1
ATOM 821 N N . PRO A 1 106 ? -0.667 27.204 -45.715 1.00 50.50 106 PRO A N 1
ATOM 822 C CA . PRO A 1 106 ? -1.188 28.498 -45.308 1.00 50.50 106 PRO A CA 1
ATOM 823 C C . PRO A 1 106 ? -0.199 29.154 -44.339 1.00 50.50 106 PRO A C 1
ATOM 825 O O . PRO A 1 106 ? 0.427 28.496 -43.510 1.00 50.50 106 PRO A O 1
ATOM 828 N N . ASP A 1 107 ? -0.082 30.467 -44.472 1.00 56.50 107 ASP A N 1
ATOM 829 C CA . ASP A 1 107 ? 0.808 31.362 -43.739 1.00 56.50 107 ASP A CA 1
ATOM 830 C C . ASP A 1 107 ? 0.738 31.159 -42.205 1.00 56.50 107 ASP A C 1
ATOM 832 O O . ASP A 1 107 ? -0.270 31.445 -41.554 1.00 56.50 107 ASP A O 1
ATOM 836 N N . VAL A 1 108 ? 1.819 30.621 -41.627 1.00 54.31 108 VAL A N 1
ATOM 837 C CA . VAL A 1 108 ? 1.901 30.118 -40.237 1.00 54.31 108 VAL A CA 1
ATOM 838 C C . VAL A 1 108 ? 1.953 31.248 -39.197 1.00 54.31 108 VAL A C 1
ATOM 840 O O . VAL A 1 108 ? 1.711 31.015 -38.016 1.00 54.31 108 VAL A O 1
ATOM 843 N N . GLN A 1 109 ? 2.180 32.499 -39.604 1.00 51.34 109 GLN A N 1
ATOM 844 C CA . GLN A 1 109 ? 2.394 33.595 -38.651 1.00 51.34 109 GLN A CA 1
ATOM 845 C C . GLN A 1 109 ? 1.111 34.177 -38.031 1.00 51.34 109 GLN A C 1
ATOM 847 O O . GLN A 1 109 ? 1.188 34.767 -36.960 1.00 51.34 109 GLN A O 1
ATOM 852 N N . GLN A 1 110 ? -0.076 33.983 -38.623 1.00 52.19 110 GLN A N 1
ATOM 853 C CA . GLN A 1 110 ? -1.333 34.514 -38.054 1.00 52.19 110 GLN A CA 1
ATOM 854 C C . GLN A 1 110 ? -2.104 33.527 -37.161 1.00 52.19 110 GLN A C 1
ATOM 856 O O . GLN A 1 110 ? -3.016 33.938 -36.440 1.00 52.19 110 GLN A O 1
ATOM 861 N N . ALA A 1 111 ? -1.753 32.238 -37.174 1.00 52.34 111 ALA A N 1
ATOM 862 C CA . ALA A 1 111 ? -2.425 31.223 -36.357 1.00 52.34 111 ALA A CA 1
ATOM 863 C C . ALA A 1 111 ? -1.822 31.087 -34.945 1.00 52.34 111 ALA A C 1
ATOM 865 O O . ALA A 1 111 ? -2.556 30.801 -33.999 1.00 52.34 111 ALA A O 1
ATOM 866 N N . GLU A 1 112 ? -0.519 31.340 -34.770 1.00 55.91 112 GLU A N 1
ATOM 867 C CA . GLU A 1 112 ? 0.134 31.249 -33.453 1.00 55.91 112 GLU A CA 1
ATOM 868 C C . GLU A 1 112 ? -0.291 32.373 -32.495 1.00 55.91 112 GLU A C 1
ATOM 870 O O . GLU A 1 112 ? -0.436 32.130 -31.297 1.00 55.91 112 GLU A O 1
ATOM 875 N N . GLU A 1 113 ? -0.592 33.571 -33.006 1.00 55.91 113 GLU A N 1
ATOM 876 C CA . GLU A 1 113 ? -0.979 34.709 -32.159 1.00 55.91 113 GLU A CA 1
ATOM 877 C C . GLU A 1 113 ? -2.391 34.538 -31.561 1.00 55.91 113 GLU A C 1
ATOM 879 O O . GLU A 1 113 ? -2.629 34.907 -30.412 1.00 55.91 113 GLU A O 1
ATOM 884 N N . ARG A 1 114 ? -3.311 33.863 -32.270 1.00 53.94 114 ARG A N 1
ATOM 885 C CA . ARG A 1 114 ? -4.666 33.579 -31.754 1.00 53.94 114 ARG A CA 1
ATOM 886 C C . ARG A 1 114 ? -4.724 32.406 -30.773 1.00 53.94 114 ARG A C 1
ATOM 888 O O . ARG A 1 114 ? -5.562 32.415 -29.878 1.00 53.94 114 ARG A O 1
ATOM 895 N N . ILE A 1 115 ? -3.830 31.422 -30.894 1.00 57.06 115 ILE A N 1
ATOM 896 C CA . ILE A 1 115 ? -3.770 30.288 -29.953 1.00 57.06 115 ILE A CA 1
ATOM 897 C C . ILE A 1 115 ? -3.062 30.699 -28.650 1.00 57.06 115 ILE A C 1
ATOM 899 O O . ILE A 1 115 ? -3.429 30.222 -27.575 1.00 57.06 115 ILE A O 1
ATOM 903 N N . ALA A 1 116 ? -2.104 31.630 -28.711 1.00 55.91 116 ALA A N 1
ATOM 904 C CA . ALA A 1 116 ? -1.447 32.169 -27.522 1.00 55.91 116 ALA A CA 1
ATOM 905 C C . ALA A 1 116 ? -2.399 32.994 -26.633 1.00 55.91 116 ALA A C 1
ATOM 907 O O . ALA A 1 116 ? -2.279 32.941 -25.409 1.00 55.91 116 ALA A O 1
ATOM 908 N N . GLU A 1 117 ? -3.369 33.705 -27.215 1.00 54.19 117 GLU A N 1
ATOM 909 C CA . GLU A 1 117 ? -4.309 34.537 -26.450 1.00 54.19 117 GLU A CA 1
ATOM 910 C C . GLU A 1 117 ? -5.440 33.713 -25.795 1.00 54.19 117 GLU A C 1
ATOM 912 O O . GLU A 1 117 ? -5.870 34.020 -24.683 1.00 54.19 117 GLU A O 1
ATOM 917 N N . GLU A 1 118 ? -5.855 32.595 -26.405 1.00 49.50 118 GLU A N 1
ATOM 918 C CA . GLU A 1 118 ? -6.887 31.700 -25.849 1.00 49.50 118 GLU A CA 1
ATOM 919 C C . GLU A 1 118 ? -6.321 30.677 -24.835 1.00 49.50 118 GLU A C 1
ATOM 921 O O . GLU A 1 118 ? -7.010 30.271 -23.895 1.00 49.50 118 GLU A O 1
ATOM 926 N N . ALA A 1 119 ? -5.032 30.322 -24.930 1.00 51.44 119 ALA A N 1
ATOM 927 C CA . ALA A 1 119 ? -4.371 29.399 -23.997 1.00 51.44 119 ALA A CA 1
ATOM 928 C C . ALA A 1 119 ? -4.056 30.008 -22.612 1.00 51.44 119 ALA A C 1
ATOM 930 O O . ALA A 1 119 ? -3.839 29.269 -21.648 1.00 51.44 119 ALA A O 1
ATOM 931 N N . VAL A 1 120 ? -4.078 31.339 -22.465 1.00 52.78 120 VAL A N 1
ATOM 932 C CA . VAL A 1 120 ? -3.871 32.017 -21.168 1.00 52.78 120 VAL A CA 1
ATOM 933 C C . VAL A 1 120 ? -5.136 31.987 -20.291 1.00 52.78 120 VAL A C 1
ATOM 935 O O . VAL A 1 120 ? -5.042 32.121 -19.070 1.00 52.78 120 VAL A O 1
ATOM 938 N N . ALA A 1 121 ? -6.316 31.721 -20.864 1.00 52.66 121 ALA A N 1
ATOM 939 C CA . ALA A 1 121 ? -7.589 31.740 -20.137 1.00 52.66 121 ALA A CA 1
ATOM 940 C C . ALA A 1 121 ? -7.968 30.410 -19.443 1.00 52.66 121 ALA A C 1
ATOM 942 O O . ALA A 1 121 ? -8.892 30.398 -18.629 1.00 52.66 121 ALA A O 1
ATOM 943 N N . ILE A 1 122 ? -7.269 29.296 -19.716 1.00 47.22 122 ILE A N 1
ATOM 944 C CA . ILE A 1 122 ? -7.637 27.946 -19.219 1.00 47.22 122 ILE A CA 1
ATOM 945 C C . ILE A 1 122 ? -6.460 27.248 -18.502 1.00 47.22 122 ILE A C 1
ATOM 947 O O . ILE A 1 122 ? -6.436 26.031 -18.335 1.00 47.22 122 ILE A O 1
ATOM 951 N N . ALA A 1 123 ? -5.463 27.996 -18.023 1.00 48.09 123 ALA A N 1
ATOM 952 C CA . ALA A 1 123 ? -4.461 27.418 -17.131 1.00 48.09 123 ALA A CA 1
ATOM 953 C C . ALA A 1 123 ? -5.071 27.239 -15.721 1.00 48.09 123 ALA A C 1
ATOM 955 O O . ALA A 1 123 ? -5.454 28.237 -15.099 1.00 48.09 123 ALA A O 1
ATOM 956 N N . PRO A 1 124 ? -5.182 26.008 -15.176 1.00 50.09 124 PRO A N 1
ATOM 957 C CA . PRO A 1 124 ? -5.652 25.806 -13.811 1.00 50.09 124 PRO A CA 1
ATOM 958 C C . PRO A 1 124 ? -4.721 26.553 -12.854 1.00 50.09 124 PRO A C 1
ATOM 960 O O . PRO A 1 124 ? -3.507 26.345 -12.857 1.00 50.09 124 PRO A O 1
ATOM 963 N N . GLN A 1 125 ? -5.291 27.456 -12.054 1.00 49.44 125 GLN A N 1
ATOM 964 C CA . GLN A 1 125 ? -4.547 28.233 -11.068 1.00 49.44 125 GLN A CA 1
ATOM 965 C C . GLN A 1 125 ? -3.780 27.265 -10.162 1.00 49.44 125 GLN A C 1
ATOM 967 O O . GLN A 1 125 ? -4.384 26.442 -9.473 1.00 49.44 125 GLN A O 1
ATOM 972 N N . SER A 1 126 ? -2.444 27.312 -10.199 1.00 49.94 126 SER A N 1
ATOM 973 C CA . SER A 1 126 ? -1.649 26.390 -9.395 1.00 49.94 126 SER A CA 1
ATOM 974 C C . SER A 1 126 ? -1.926 26.648 -7.904 1.00 49.94 126 SER A C 1
ATOM 976 O O . SER A 1 126 ? -1.980 27.810 -7.480 1.00 49.94 126 SER A O 1
ATOM 978 N N . PRO A 1 127 ? -2.055 25.596 -7.074 1.00 56.88 127 PRO A N 1
ATOM 979 C CA . PRO A 1 127 ? -2.315 25.721 -5.632 1.00 56.88 127 PRO A CA 1
ATOM 980 C C . PRO A 1 127 ? -1.226 26.503 -4.874 1.00 56.88 127 PRO A C 1
ATOM 982 O O . PRO A 1 127 ? -1.396 26.881 -3.716 1.00 56.88 127 PRO A O 1
ATOM 985 N N . THR A 1 128 ? -0.099 26.789 -5.524 1.00 49.56 128 THR A N 1
ATOM 986 C CA . THR A 1 128 ? 0.979 27.623 -4.996 1.00 49.56 128 THR A CA 1
ATOM 987 C C . THR A 1 128 ? 0.634 29.113 -4.970 1.00 49.56 128 THR A C 1
ATOM 989 O O . THR A 1 128 ? 1.074 29.799 -4.048 1.00 49.56 128 THR A O 1
ATOM 992 N N . ARG A 1 129 ? -0.187 29.634 -5.898 1.00 61.00 129 ARG A N 1
ATOM 993 C CA . ARG A 1 129 ? -0.574 31.061 -5.887 1.00 61.00 129 ARG A CA 1
ATOM 994 C C . ARG A 1 129 ? -1.453 31.414 -4.690 1.00 61.00 129 ARG A C 1
ATOM 996 O O . ARG A 1 129 ? -1.201 32.430 -4.051 1.00 61.00 129 ARG A O 1
ATOM 1003 N N . SER A 1 130 ? -2.383 30.536 -4.307 1.00 66.31 130 SER A N 1
ATOM 1004 C CA . SER A 1 130 ? -3.213 30.746 -3.113 1.00 66.31 130 SER A CA 1
ATOM 1005 C C . SER A 1 130 ? -2.397 30.754 -1.822 1.00 66.31 130 SER A C 1
ATOM 1007 O O . SER A 1 130 ? -2.741 31.472 -0.891 1.00 66.31 130 SER A O 1
ATOM 1009 N N . ILE A 1 131 ? -1.297 29.997 -1.756 1.00 65.12 131 ILE A N 1
ATOM 1010 C CA . ILE A 1 131 ? -0.410 30.002 -0.584 1.00 65.12 131 ILE A CA 1
ATOM 1011 C C . ILE A 1 131 ? 0.411 31.298 -0.548 1.00 65.12 131 ILE A C 1
ATOM 1013 O O . ILE A 1 131 ? 0.520 31.911 0.509 1.00 65.12 131 ILE A O 1
ATOM 1017 N N . ILE A 1 132 ? 0.940 31.754 -1.689 1.00 70.81 132 ILE A N 1
ATOM 1018 C CA . ILE A 1 132 ? 1.759 32.975 -1.764 1.00 70.81 132 ILE A CA 1
ATOM 1019 C C . ILE A 1 132 ? 0.922 34.231 -1.482 1.00 70.81 132 ILE A C 1
ATOM 1021 O O . ILE A 1 132 ? 1.348 35.072 -0.691 1.00 70.81 132 ILE A O 1
ATOM 1025 N N . GLU A 1 133 ? -0.284 34.343 -2.046 1.00 74.31 133 GLU A N 1
ATOM 1026 C CA . GLU A 1 133 ? -1.192 35.461 -1.750 1.00 74.31 133 GLU A CA 1
ATOM 1027 C C . GLU A 1 133 ? -1.676 35.439 -0.298 1.00 74.31 133 GLU A C 1
ATOM 1029 O O . GLU A 1 133 ? -1.731 36.484 0.351 1.00 74.31 133 GLU A O 1
ATOM 1034 N N . PHE A 1 134 ? -1.970 34.257 0.252 1.00 72.75 134 PHE A N 1
ATOM 1035 C CA . PHE A 1 134 ? -2.381 34.135 1.650 1.00 72.75 134 PHE A CA 1
ATOM 1036 C C . PHE A 1 134 ? -1.255 34.497 2.619 1.00 72.75 134 PHE A C 1
ATOM 1038 O O . PHE A 1 134 ? -1.514 35.129 3.644 1.00 72.75 134 PHE A O 1
ATOM 1045 N N . VAL A 1 135 ? -0.009 34.129 2.298 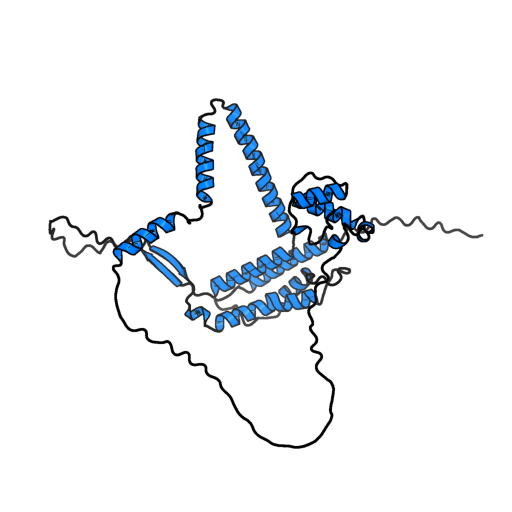1.00 75.69 135 VAL A N 1
ATOM 1046 C CA . VAL A 1 135 ? 1.167 34.529 3.076 1.00 75.69 135 VAL A CA 1
ATOM 1047 C C . VAL A 1 135 ? 1.356 36.038 2.965 1.00 75.69 135 VAL A C 1
ATOM 1049 O O . VAL A 1 135 ? 1.322 36.695 3.995 1.00 75.69 135 VAL A O 1
ATOM 1052 N N . SER A 1 136 ? 1.433 36.606 1.757 1.00 78.56 136 SER A N 1
ATOM 1053 C CA . SER A 1 136 ? 1.657 38.045 1.537 1.00 78.56 136 SER A CA 1
ATOM 1054 C C . SER A 1 136 ? 0.614 38.930 2.228 1.00 78.56 136 SER A C 1
ATOM 1056 O O . SER A 1 136 ? 0.982 39.857 2.953 1.00 78.56 136 SER A O 1
ATOM 1058 N N . LYS A 1 137 ? -0.675 38.605 2.082 1.00 78.25 137 LYS A N 1
ATOM 1059 C CA . LYS A 1 137 ? -1.767 39.380 2.681 1.00 78.25 137 LYS A CA 1
ATOM 1060 C C . LYS A 1 137 ? -1.717 39.353 4.211 1.00 78.25 137 LYS A C 1
ATOM 1062 O O . LYS A 1 137 ? -1.972 40.365 4.855 1.00 78.25 137 LYS A O 1
ATOM 1067 N N . LYS A 1 138 ? -1.317 38.223 4.804 1.00 68.81 138 LYS A N 1
ATOM 1068 C CA . LYS A 1 138 ? -1.201 38.094 6.263 1.00 68.81 138 LYS A CA 1
ATOM 1069 C C . LYS A 1 138 ? 0.086 38.655 6.837 1.00 68.81 138 LYS A C 1
ATOM 1071 O O . LYS A 1 138 ? 0.051 39.141 7.962 1.00 68.81 138 LYS A O 1
ATOM 1076 N N . THR A 1 139 ? 1.202 38.628 6.110 1.00 73.75 139 THR A N 1
ATOM 1077 C CA . THR A 1 139 ? 2.407 39.341 6.556 1.00 73.75 139 THR A CA 1
ATOM 1078 C C . THR A 1 139 ? 2.109 40.832 6.666 1.00 73.75 139 THR A C 1
ATOM 1080 O O . THR A 1 139 ? 2.547 41.472 7.614 1.00 73.75 139 THR A O 1
ATOM 1083 N N . GLN A 1 140 ? 1.293 41.362 5.750 1.00 76.06 140 GLN A N 1
ATOM 1084 C CA . GLN A 1 140 ? 0.874 42.758 5.760 1.00 76.06 140 GLN A CA 1
ATOM 1085 C C . GLN A 1 140 ? -0.093 43.092 6.910 1.00 76.06 140 GLN A C 1
ATOM 1087 O O . GLN A 1 140 ? 0.047 44.149 7.515 1.00 76.06 140 GLN A O 1
ATOM 1092 N N . GLU A 1 141 ? -1.000 42.182 7.286 1.00 70.19 141 GLU A N 1
ATOM 1093 C CA . GLU A 1 141 ? -1.837 42.330 8.494 1.00 70.19 141 GLU A CA 1
ATOM 1094 C C . GLU A 1 141 ? -1.012 42.288 9.793 1.00 70.19 141 GLU A C 1
ATOM 1096 O O . GLU A 1 141 ? -1.265 43.068 10.707 1.00 70.19 141 GLU A O 1
ATOM 1101 N N . VAL A 1 142 ? 0.007 41.425 9.871 1.00 64.19 142 VAL A N 1
ATOM 1102 C CA . VAL A 1 142 ? 0.892 41.321 11.049 1.00 64.19 142 VAL A CA 1
ATOM 1103 C C . VAL A 1 142 ? 1.809 42.540 11.175 1.00 64.19 142 VAL A C 1
ATOM 1105 O O . VAL A 1 142 ? 2.062 42.995 12.282 1.00 64.19 142 VAL A O 1
ATOM 1108 N N . LEU A 1 143 ? 2.265 43.104 10.054 1.00 71.69 143 LEU A N 1
ATOM 1109 C CA . LEU A 1 143 ? 3.028 44.358 10.030 1.00 71.69 143 LEU A CA 1
ATOM 1110 C C . LEU A 1 143 ? 2.169 45.584 10.382 1.00 71.69 143 LEU A C 1
ATOM 1112 O O . LEU A 1 143 ? 2.710 46.590 10.832 1.00 71.69 143 LEU A O 1
ATOM 1116 N N . ALA A 1 144 ? 0.851 45.510 10.181 1.00 73.50 144 ALA A N 1
ATOM 1117 C CA . ALA A 1 144 ? -0.086 46.579 10.524 1.00 73.50 144 ALA A CA 1
ATOM 1118 C C . ALA A 1 144 ? -0.572 46.519 11.986 1.00 73.50 144 ALA A C 1
ATOM 1120 O O . ALA A 1 144 ? -1.023 47.533 12.519 1.00 73.50 144 ALA A O 1
ATOM 1121 N N . ALA A 1 145 ? -0.475 45.364 12.651 1.00 65.75 145 ALA A N 1
ATOM 1122 C CA . ALA A 1 145 ? -0.812 45.225 14.063 1.00 65.75 145 ALA A CA 1
ATOM 1123 C C . ALA A 1 145 ? 0.292 45.851 14.938 1.00 65.75 145 ALA A C 1
ATOM 1125 O O . ALA A 1 145 ? 1.383 45.310 15.075 1.00 65.75 145 ALA A O 1
ATOM 1126 N N . THR A 1 146 ? 0.011 47.018 15.526 1.00 73.75 146 THR A N 1
ATOM 1127 C CA . THR A 1 146 ? 0.956 47.777 16.374 1.00 73.75 146 THR A CA 1
ATOM 1128 C C . THR A 1 146 ? 1.123 47.179 17.779 1.00 73.75 146 THR A C 1
ATOM 1130 O O . THR A 1 146 ? 2.022 47.579 18.514 1.00 73.75 146 THR A O 1
ATOM 1133 N N . ASP A 1 147 ? 0.271 46.224 18.156 1.00 84.75 147 ASP A N 1
ATOM 1134 C CA . ASP A 1 147 ? 0.252 45.636 19.493 1.00 84.75 147 ASP A CA 1
ATOM 1135 C C . ASP A 1 147 ? 1.002 44.287 19.521 1.00 84.75 147 ASP A C 1
ATOM 1137 O O . ASP A 1 147 ? 0.556 43.324 18.879 1.00 84.75 147 ASP A O 1
ATOM 1141 N N . PRO A 1 148 ? 2.142 44.184 20.233 1.00 82.06 148 PRO A N 1
ATOM 1142 C CA . PRO A 1 148 ? 2.897 42.938 20.336 1.00 82.06 148 PRO A CA 1
ATOM 1143 C C . PRO A 1 148 ? 2.088 41.796 20.971 1.00 82.06 148 PRO A C 1
ATOM 1145 O O . PRO A 1 148 ? 2.312 40.636 20.613 1.00 82.06 148 PRO A O 1
ATOM 1148 N N . ASP A 1 149 ? 1.118 42.091 21.842 1.00 87.56 149 ASP A N 1
ATOM 1149 C CA . ASP A 1 149 ? 0.323 41.060 22.518 1.00 87.56 149 ASP A CA 1
ATOM 1150 C C . ASP A 1 149 ? -0.672 40.388 21.556 1.00 87.56 149 ASP A C 1
ATOM 1152 O O . ASP A 1 149 ? -0.846 39.164 21.584 1.00 87.56 149 ASP A O 1
ATOM 1156 N N . ALA A 1 150 ? -1.227 41.147 20.604 1.00 82.25 150 ALA A N 1
ATOM 1157 C CA . ALA A 1 150 ? -2.091 40.608 19.552 1.00 82.25 150 ALA A CA 1
ATOM 1158 C C . ALA A 1 150 ? -1.333 39.644 18.619 1.00 82.25 150 ALA A C 1
ATOM 1160 O O . ALA A 1 150 ? -1.876 38.624 18.182 1.00 82.25 150 ALA A O 1
ATOM 1161 N N . VAL A 1 151 ? -0.053 39.917 18.336 1.00 82.44 151 VAL A N 1
ATOM 1162 C CA . VAL A 1 151 ? 0.792 39.017 17.533 1.00 82.44 151 VAL A CA 1
ATOM 1163 C C . VAL A 1 151 ? 1.034 37.701 18.274 1.00 82.44 151 VAL A C 1
ATOM 1165 O O . VAL A 1 151 ? 0.943 36.631 17.664 1.00 82.44 151 VAL A O 1
ATOM 1168 N N . VAL A 1 152 ? 1.286 37.751 19.585 1.00 88.31 152 VAL A N 1
ATOM 1169 C CA . VAL A 1 152 ? 1.474 36.548 20.411 1.00 88.31 152 VAL A CA 1
ATOM 1170 C C . VAL A 1 152 ? 0.206 35.693 20.434 1.00 88.31 152 VAL A C 1
ATOM 1172 O O . VAL A 1 152 ? 0.300 34.472 20.289 1.00 88.31 152 VAL A O 1
ATOM 1175 N N . GLU A 1 153 ? -0.977 36.299 20.545 1.00 90.19 153 GLU A N 1
ATOM 1176 C CA . GLU A 1 153 ? -2.248 35.568 20.533 1.00 90.19 153 GLU A CA 1
ATOM 1177 C C . GLU A 1 153 ? -2.521 34.903 19.174 1.00 90.19 153 GLU A C 1
ATOM 1179 O O . GLU A 1 153 ? -2.837 33.711 19.119 1.00 90.19 153 GLU A O 1
ATOM 1184 N N . VAL A 1 154 ? -2.288 35.612 18.063 1.00 85.44 154 VAL A N 1
ATOM 1185 C CA . VAL A 1 154 ? -2.439 35.051 16.708 1.00 85.44 154 VAL A CA 1
ATOM 1186 C C . VAL A 1 154 ? -1.454 33.907 16.460 1.00 85.44 154 VAL A C 1
ATOM 1188 O O . VAL A 1 154 ? -1.821 32.890 15.861 1.00 85.44 154 VAL A O 1
ATOM 1191 N N . VAL A 1 155 ? -0.204 34.038 16.912 1.00 89.25 155 VAL A N 1
ATOM 1192 C CA . VAL A 1 155 ? 0.805 32.973 16.808 1.00 89.25 155 VAL A CA 1
ATOM 1193 C C . VAL A 1 155 ? 0.419 31.776 17.677 1.00 89.25 155 VAL A C 1
ATOM 1195 O O . VAL A 1 155 ? 0.533 30.638 17.220 1.00 89.25 155 VAL A O 1
ATOM 1198 N N . ARG A 1 156 ? -0.091 32.001 18.893 1.00 94.50 156 ARG A N 1
ATOM 1199 C CA . ARG A 1 156 ? -0.536 30.940 19.806 1.00 94.50 156 ARG A CA 1
ATOM 1200 C C . ARG A 1 156 ? -1.738 30.179 19.254 1.00 94.50 156 ARG A C 1
ATOM 1202 O O . ARG A 1 156 ? -1.735 28.948 19.288 1.00 94.50 156 ARG A O 1
ATOM 1209 N N . GLU A 1 157 ? -2.725 30.881 18.706 1.00 93.88 157 GLU A N 1
ATOM 1210 C CA . GLU A 1 157 ? -3.914 30.251 18.131 1.00 93.88 157 GLU A CA 1
ATOM 1211 C C . GLU A 1 157 ? -3.572 29.469 16.860 1.00 93.88 157 GLU A C 1
ATOM 1213 O O . GLU A 1 157 ? -3.937 28.300 16.725 1.00 93.88 157 GLU A O 1
ATOM 1218 N N . LYS A 1 158 ? -2.750 30.034 15.965 1.00 87.69 158 LYS A N 1
ATOM 1219 C CA . LYS A 1 158 ? -2.243 29.277 14.808 1.00 87.69 158 LYS A CA 1
ATOM 1220 C C . LYS A 1 158 ? -1.375 28.093 15.222 1.00 87.69 158 LYS A C 1
ATOM 1222 O O . LYS A 1 158 ? -1.463 27.045 14.589 1.00 87.69 158 LYS A O 1
ATOM 1227 N N . GLY A 1 159 ? -0.575 28.232 16.278 1.00 93.50 159 GLY A N 1
ATOM 1228 C CA . GLY A 1 159 ? 0.200 27.139 16.861 1.00 93.50 159 GLY A CA 1
ATOM 1229 C C . GLY A 1 159 ? -0.696 26.008 17.367 1.00 93.50 159 GLY A C 1
ATOM 1230 O O . GLY A 1 159 ? -0.405 24.839 17.119 1.00 93.50 159 GLY A O 1
ATOM 1231 N N . ARG A 1 160 ? -1.835 26.336 17.993 1.00 95.00 160 ARG A N 1
ATOM 1232 C CA . ARG A 1 160 ? -2.860 25.354 18.377 1.00 95.00 160 ARG A CA 1
ATOM 1233 C C . ARG A 1 160 ? -3.478 24.661 17.171 1.00 95.00 160 ARG A C 1
ATOM 1235 O O . ARG A 1 160 ? -3.568 23.436 17.187 1.00 95.00 160 ARG A O 1
ATOM 1242 N N . VAL A 1 161 ? -3.874 25.404 16.138 1.00 92.94 161 VAL A N 1
ATOM 1243 C CA . VAL A 1 161 ? -4.467 24.827 14.918 1.00 92.94 161 VAL A CA 1
ATOM 1244 C C . VAL A 1 161 ? -3.463 23.920 14.203 1.00 92.94 161 VAL A C 1
ATOM 1246 O O . VAL A 1 161 ? -3.782 22.772 13.903 1.00 92.94 161 VAL A O 1
ATOM 1249 N N . ALA A 1 162 ? -2.223 24.377 14.010 1.00 93.75 162 ALA A N 1
ATOM 1250 C CA . ALA A 1 162 ? -1.153 23.565 13.434 1.00 93.75 162 ALA A CA 1
ATOM 1251 C C . ALA A 1 162 ? -0.884 22.306 14.277 1.00 93.75 162 ALA A C 1
ATOM 1253 O O . ALA A 1 162 ? -0.766 21.210 13.734 1.00 93.75 162 ALA A O 1
ATOM 1254 N N . GLY A 1 163 ? -0.870 22.435 15.608 1.00 94.62 163 GLY A N 1
ATOM 1255 C CA . GLY A 1 163 ? -0.735 21.302 16.524 1.00 94.62 163 GLY A CA 1
ATOM 1256 C C . GLY A 1 163 ? -1.891 20.302 16.424 1.00 94.62 163 GLY A C 1
ATOM 1257 O O . GLY A 1 163 ? -1.664 19.094 16.459 1.00 94.62 163 GLY A O 1
ATOM 1258 N N . GLN A 1 164 ? -3.128 20.770 16.247 1.00 94.50 164 GLN A N 1
ATOM 1259 C CA . GLN A 1 164 ? -4.287 19.901 16.033 1.00 94.50 164 GLN A CA 1
ATOM 1260 C C . GLN A 1 164 ? -4.202 19.143 14.705 1.00 94.50 164 GLN A C 1
ATOM 1262 O O . GLN A 1 164 ? -4.479 17.946 14.689 1.00 94.50 164 GLN A O 1
ATOM 1267 N N . GLU A 1 165 ? -3.781 19.788 13.617 1.00 91.75 165 GLU A N 1
ATOM 1268 C CA . GLU A 1 165 ? -3.589 19.124 12.320 1.00 91.75 165 GLU A CA 1
ATOM 1269 C C . GLU A 1 165 ? -2.462 18.083 12.368 1.00 91.75 165 GLU A C 1
ATOM 1271 O O . GLU A 1 165 ? -2.625 16.965 11.877 1.00 91.75 165 GLU A O 1
ATOM 1276 N N . VAL A 1 166 ? -1.357 18.380 13.061 1.00 95.00 166 VAL A N 1
ATOM 1277 C CA . VAL A 1 166 ? -0.294 17.394 13.319 1.00 95.00 166 VAL A CA 1
ATOM 1278 C C . VAL A 1 166 ? -0.825 16.224 14.155 1.00 95.00 166 VAL A C 1
ATOM 1280 O O . VAL A 1 166 ? -0.555 15.064 13.843 1.00 95.00 166 VAL A O 1
ATOM 1283 N N . ASN A 1 167 ? -1.641 16.479 15.180 1.00 94.56 167 ASN A N 1
ATOM 1284 C CA . ASN A 1 167 ? -2.256 15.418 15.983 1.00 94.56 167 ASN A CA 1
ATOM 1285 C C . ASN A 1 167 ? -3.241 14.558 15.168 1.00 94.56 167 ASN A C 1
ATOM 1287 O O . ASN A 1 167 ? -3.262 13.335 15.321 1.00 94.56 167 ASN A O 1
ATOM 1291 N N . LYS A 1 168 ? -4.014 15.150 14.250 1.00 93.44 168 LYS A N 1
ATOM 1292 C CA . LYS A 1 168 ? -4.856 14.404 13.298 1.00 93.44 168 LYS A CA 1
ATOM 1293 C C . LYS A 1 168 ? -4.005 13.546 12.359 1.00 93.44 168 LYS A C 1
ATOM 1295 O O . LYS A 1 168 ? -4.283 12.362 12.190 1.00 93.44 168 LYS A O 1
ATOM 1300 N N . GLY A 1 169 ? -2.926 14.106 11.811 1.00 93.56 169 GLY A N 1
ATOM 1301 C CA . GLY A 1 169 ? -1.997 13.381 10.944 1.00 93.56 169 GLY A CA 1
ATOM 1302 C C . GLY A 1 169 ? -1.326 12.204 11.655 1.00 93.56 169 GLY A C 1
ATOM 1303 O O . GLY A 1 169 ? -1.286 11.094 11.128 1.00 93.56 169 GLY A O 1
ATOM 1304 N N . THR A 1 170 ? -0.862 12.402 12.891 1.00 95.06 170 THR A N 1
ATOM 1305 C CA . THR A 1 170 ? -0.232 11.331 13.677 1.00 95.06 170 THR A CA 1
ATOM 1306 C C . THR A 1 170 ? -1.224 10.258 14.119 1.00 95.06 170 THR A C 1
ATOM 1308 O O . THR A 1 170 ? -0.880 9.079 14.095 1.00 95.06 170 THR A O 1
ATOM 1311 N N . THR A 1 171 ? -2.456 10.614 14.493 1.00 91.31 171 THR A N 1
ATOM 1312 C CA . THR A 1 171 ? -3.498 9.624 14.829 1.00 91.31 171 THR A CA 1
ATOM 1313 C C . THR A 1 171 ? -3.932 8.820 13.608 1.00 91.31 171 THR A C 1
ATOM 1315 O O . THR A 1 171 ? -4.074 7.600 13.707 1.00 91.31 171 THR A O 1
ATOM 1318 N N . TRP A 1 172 ? -4.051 9.461 12.443 1.00 92.94 172 TRP A N 1
ATOM 1319 C CA . TRP A 1 172 ? -4.274 8.770 11.176 1.00 92.94 172 TRP A CA 1
ATOM 1320 C C . TRP A 1 172 ? -3.125 7.814 10.841 1.00 92.94 172 TRP A C 1
ATOM 1322 O O . TRP A 1 172 ? -3.378 6.641 10.577 1.00 92.94 172 TRP A O 1
ATOM 1332 N N . LEU A 1 173 ? -1.870 8.266 10.938 1.00 92.25 173 LEU A N 1
ATOM 1333 C CA . LEU A 1 173 ? -0.697 7.430 10.670 1.00 92.25 173 LEU A CA 1
ATOM 1334 C C . LEU A 1 173 ? -0.628 6.236 11.630 1.00 92.25 173 LEU A C 1
ATOM 1336 O O . LEU A 1 173 ? -0.386 5.113 11.200 1.00 92.25 173 LEU A O 1
ATOM 1340 N N . LYS A 1 174 ? -0.913 6.449 12.920 1.00 91.50 174 LYS A N 1
ATOM 1341 C CA . LYS A 1 174 ? -1.017 5.370 13.912 1.00 91.50 174 LYS A CA 1
ATOM 1342 C C . LYS A 1 174 ? -2.097 4.362 13.532 1.00 91.50 174 LYS A C 1
ATOM 1344 O O . LYS A 1 174 ? -1.849 3.162 13.585 1.00 91.50 174 LYS A O 1
ATOM 1349 N N . ARG A 1 175 ? -3.282 4.820 13.116 1.00 88.62 175 ARG A N 1
ATOM 1350 C CA . ARG A 1 175 ? -4.371 3.936 12.669 1.00 88.62 175 ARG A CA 1
ATOM 1351 C C . ARG A 1 175 ? -4.010 3.179 11.389 1.00 88.62 175 ARG A C 1
ATOM 1353 O O . ARG A 1 175 ? -4.365 2.016 11.245 1.00 88.62 175 ARG A O 1
ATOM 1360 N N . PHE A 1 176 ? -3.298 3.824 10.472 1.00 90.75 176 PHE A N 1
ATOM 1361 C CA . PHE A 1 176 ? -2.837 3.198 9.241 1.00 90.75 176 PHE A CA 1
ATOM 1362 C C . PHE A 1 176 ? -1.792 2.110 9.523 1.00 90.75 176 PHE A C 1
ATOM 1364 O O . PHE A 1 176 ? -1.955 0.994 9.040 1.00 90.75 176 PHE A O 1
ATOM 1371 N N . LEU A 1 177 ? -0.776 2.410 10.342 1.00 90.50 177 LEU A N 1
ATOM 1372 C CA . LEU A 1 177 ? 0.313 1.489 10.690 1.00 90.50 177 LEU A CA 1
ATOM 1373 C C . LEU A 1 177 ? -0.098 0.379 11.670 1.00 90.50 177 LEU A C 1
ATOM 1375 O O . LEU A 1 177 ? 0.563 -0.651 11.729 1.00 90.50 177 LEU A O 1
ATOM 1379 N N . SER A 1 178 ? -1.177 0.564 12.434 1.00 89.69 178 SER A N 1
ATOM 1380 C CA . SER A 1 178 ? -1.715 -0.473 13.335 1.00 89.69 178 SER A CA 1
ATOM 1381 C C . SER A 1 178 ? -2.559 -1.530 12.624 1.00 89.69 178 SER A C 1
ATOM 1383 O O . SER A 1 178 ? -2.944 -2.512 13.247 1.00 89.69 178 SER A O 1
ATOM 1385 N N . ASN A 1 179 ? -2.838 -1.353 11.333 1.00 91.19 179 ASN A N 1
ATOM 1386 C CA . ASN A 1 179 ? -3.547 -2.336 10.529 1.00 91.19 179 ASN A CA 1
ATOM 1387 C C . ASN A 1 179 ? -2.531 -3.231 9.803 1.00 91.19 179 ASN A C 1
ATOM 1389 O O . ASN A 1 179 ? -1.778 -2.757 8.944 1.00 91.19 179 ASN A O 1
ATOM 1393 N N . ALA A 1 180 ? -2.515 -4.527 10.113 1.00 93.06 180 ALA A N 1
ATOM 1394 C CA . ALA A 1 180 ? -1.543 -5.456 9.553 1.00 93.06 180 ALA A CA 1
ATOM 1395 C C . ALA A 1 180 ? -1.684 -5.628 8.033 1.00 93.06 180 ALA A C 1
ATOM 1397 O O . ALA A 1 180 ? -0.681 -5.831 7.342 1.00 93.06 180 ALA A O 1
ATOM 1398 N N . ASN A 1 181 ? -2.891 -5.465 7.481 1.00 91.75 181 ASN A N 1
ATOM 1399 C CA . ASN A 1 181 ? -3.103 -5.487 6.031 1.00 91.75 181 ASN A CA 1
ATOM 1400 C C . ASN A 1 181 ? -2.428 -4.296 5.345 1.00 91.75 181 ASN A C 1
ATOM 1402 O O . ASN A 1 181 ? -1.849 -4.455 4.268 1.00 91.75 181 ASN A O 1
ATOM 1406 N N . ASN A 1 182 ? -2.449 -3.118 5.974 1.00 93.00 182 ASN A N 1
ATOM 1407 C CA . ASN A 1 182 ? -1.775 -1.934 5.443 1.00 93.00 182 ASN A CA 1
ATOM 1408 C C . ASN A 1 182 ? -0.256 -2.107 5.475 1.00 93.00 182 ASN A C 1
ATOM 1410 O O . ASN A 1 182 ? 0.400 -1.813 4.480 1.00 93.00 182 ASN A O 1
ATOM 1414 N N . ILE A 1 183 ? 0.301 -2.632 6.573 1.00 93.88 183 ILE A N 1
ATOM 1415 C CA . ILE A 1 183 ? 1.739 -2.928 6.673 1.00 93.88 183 ILE A CA 1
ATOM 1416 C C . ILE A 1 183 ? 2.151 -3.974 5.635 1.00 93.88 183 ILE A C 1
ATOM 1418 O O . ILE A 1 183 ? 3.125 -3.778 4.911 1.00 93.88 183 ILE A O 1
ATOM 1422 N N . THR A 1 184 ? 1.385 -5.056 5.500 1.00 93.69 184 THR A N 1
ATOM 1423 C CA . THR A 1 184 ? 1.653 -6.100 4.502 1.00 93.69 184 THR A CA 1
ATOM 1424 C C . THR A 1 184 ? 1.629 -5.518 3.089 1.00 93.69 184 THR A C 1
ATOM 1426 O O . THR A 1 184 ? 2.593 -5.693 2.344 1.00 93.69 184 THR A O 1
ATOM 1429 N N . SER A 1 185 ? 0.603 -4.736 2.751 1.00 94.31 185 SER A N 1
ATOM 1430 C CA . SER A 1 185 ? 0.495 -4.057 1.453 1.00 94.31 185 SER A CA 1
ATOM 1431 C C . SER A 1 185 ? 1.651 -3.082 1.216 1.00 94.31 185 SER A C 1
ATOM 1433 O O . SER A 1 185 ? 2.235 -3.074 0.136 1.00 94.31 185 SER A O 1
ATOM 1435 N N . LEU A 1 186 ? 2.042 -2.308 2.232 1.00 95.25 186 LEU A N 1
ATOM 1436 C CA . LEU A 1 186 ? 3.162 -1.371 2.153 1.00 95.25 186 LEU A CA 1
ATOM 1437 C C . LEU A 1 186 ? 4.484 -2.099 1.885 1.00 95.25 186 LEU A C 1
ATOM 1439 O O . LEU A 1 186 ? 5.241 -1.669 1.021 1.00 95.25 186 LEU A O 1
ATOM 1443 N N . THR A 1 187 ? 4.749 -3.218 2.572 1.00 95.44 187 THR A N 1
ATOM 1444 C CA . THR A 1 187 ? 5.965 -4.016 2.326 1.00 95.44 187 THR A CA 1
ATOM 1445 C C . THR A 1 187 ? 5.984 -4.605 0.919 1.00 95.44 187 THR A C 1
ATOM 1447 O O . THR A 1 187 ? 7.024 -4.592 0.275 1.00 95.44 187 THR A O 1
ATOM 1450 N N . ILE A 1 188 ? 4.844 -5.080 0.413 1.00 95.69 188 ILE A N 1
ATOM 1451 C CA . ILE A 1 188 ? 4.705 -5.595 -0.955 1.00 95.69 188 ILE A CA 1
ATOM 1452 C C . ILE A 1 188 ? 4.981 -4.496 -1.983 1.00 95.69 188 ILE A C 1
ATOM 1454 O O . ILE A 1 188 ? 5.727 -4.719 -2.932 1.00 95.69 188 ILE A O 1
ATOM 1458 N N . VAL A 1 189 ? 4.389 -3.312 -1.806 1.00 96.75 189 VAL A N 1
ATOM 1459 C CA . VAL A 1 189 ? 4.594 -2.176 -2.716 1.00 96.75 189 VAL A CA 1
ATOM 1460 C C . VAL A 1 189 ? 6.048 -1.714 -2.671 1.00 96.75 189 VAL A C 1
ATOM 1462 O O . VAL A 1 189 ? 6.635 -1.478 -3.721 1.00 96.75 189 VAL A O 1
ATOM 1465 N N . ALA A 1 190 ? 6.653 -1.633 -1.484 1.00 96.00 190 ALA A N 1
ATOM 1466 C CA . ALA A 1 190 ? 8.062 -1.282 -1.336 1.00 96.00 190 ALA A CA 1
ATOM 1467 C C . ALA A 1 190 ? 8.985 -2.298 -2.032 1.00 96.00 190 ALA A C 1
ATOM 1469 O O . ALA A 1 190 ? 9.911 -1.897 -2.732 1.00 96.00 190 ALA A O 1
ATOM 1470 N N . GLU A 1 191 ? 8.707 -3.600 -1.902 1.00 94.88 191 GLU A N 1
ATOM 1471 C CA . GLU A 1 191 ? 9.421 -4.646 -2.641 1.00 94.88 191 GLU A CA 1
ATOM 1472 C C . GLU A 1 191 ? 9.251 -4.501 -4.155 1.00 94.88 191 GLU A C 1
ATOM 1474 O O . GLU A 1 191 ? 10.239 -4.511 -4.883 1.00 94.88 191 GLU A O 1
ATOM 1479 N N . LEU A 1 192 ? 8.019 -4.325 -4.638 1.00 95.94 192 LEU A N 1
ATOM 1480 C CA . LEU A 1 192 ? 7.746 -4.149 -6.063 1.00 95.94 192 LEU A CA 1
ATOM 1481 C C . LEU A 1 192 ? 8.491 -2.935 -6.625 1.00 95.94 192 LEU A C 1
ATOM 1483 O O . LEU A 1 192 ? 9.124 -3.039 -7.671 1.00 95.94 192 LEU A O 1
ATOM 1487 N N . LEU A 1 193 ? 8.450 -1.798 -5.927 1.00 95.81 193 LEU A N 1
ATOM 1488 C CA . LEU A 1 193 ? 9.167 -0.587 -6.327 1.00 95.81 193 LEU A CA 1
ATOM 1489 C C . LEU A 1 193 ? 10.679 -0.808 -6.344 1.00 95.81 193 LEU A C 1
ATOM 1491 O O . LEU A 1 193 ? 11.341 -0.337 -7.262 1.00 95.81 193 LEU A O 1
ATOM 1495 N N . TYR A 1 194 ? 11.222 -1.551 -5.379 1.00 94.31 194 TYR A N 1
ATOM 1496 C CA . TYR A 1 194 ? 12.639 -1.901 -5.366 1.00 94.31 194 TYR A CA 1
ATOM 1497 C C . TYR A 1 194 ? 13.016 -2.826 -6.533 1.00 94.31 194 TYR A C 1
ATOM 1499 O O . TYR A 1 194 ? 14.041 -2.614 -7.178 1.00 94.31 194 TYR A O 1
ATOM 1507 N N . ILE A 1 195 ? 12.181 -3.820 -6.856 1.00 92.69 195 ILE A N 1
ATOM 1508 C CA . ILE A 1 195 ? 12.383 -4.690 -8.026 1.00 92.69 195 ILE A CA 1
ATOM 1509 C C . ILE A 1 195 ? 12.348 -3.863 -9.300 1.00 92.69 195 ILE A C 1
ATOM 1511 O O . ILE A 1 195 ? 13.269 -3.954 -10.098 1.00 92.69 195 ILE A O 1
ATOM 1515 N N . LEU A 1 196 ? 11.331 -3.021 -9.484 1.00 93.69 196 LEU A N 1
ATOM 1516 C CA . LEU A 1 196 ? 11.247 -2.144 -10.650 1.00 93.69 196 LEU A CA 1
ATOM 1517 C C . LEU A 1 196 ? 12.473 -1.230 -10.731 1.00 93.69 196 LEU A C 1
ATOM 1519 O O . LEU A 1 196 ? 13.066 -1.105 -11.793 1.00 93.69 196 LEU A O 1
ATOM 1523 N N . TYR A 1 197 ? 12.906 -0.653 -9.611 1.00 93.88 197 TYR A N 1
ATOM 1524 C CA . TYR A 1 197 ? 14.084 0.205 -9.567 1.00 93.88 197 TYR A CA 1
ATOM 1525 C C . TYR A 1 197 ? 15.379 -0.521 -9.963 1.00 93.88 197 TYR A C 1
ATOM 1527 O O . TYR A 1 197 ? 16.195 0.059 -10.669 1.00 93.88 197 TYR A O 1
ATOM 1535 N N . THR A 1 198 ? 15.570 -1.766 -9.527 1.00 91.69 198 THR A N 1
ATOM 1536 C CA . THR A 1 198 ? 16.803 -2.542 -9.771 1.00 91.69 198 THR A CA 1
ATOM 1537 C C . THR A 1 198 ? 16.818 -3.265 -11.115 1.00 91.69 198 THR A C 1
ATOM 1539 O O . THR A 1 198 ? 17.871 -3.400 -11.728 1.00 91.69 198 THR A O 1
ATOM 1542 N N . VAL A 1 199 ? 15.660 -3.729 -11.582 1.00 91.75 199 VAL A N 1
ATOM 1543 C CA . VAL A 1 199 ? 15.519 -4.477 -12.837 1.00 91.75 199 VAL A CA 1
ATOM 1544 C C . VAL A 1 199 ? 15.487 -3.538 -14.039 1.00 91.75 199 VAL A C 1
ATOM 1546 O O . VAL A 1 199 ? 15.971 -3.912 -15.103 1.00 91.75 199 VAL A O 1
ATOM 1549 N N . ILE A 1 200 ? 14.937 -2.326 -13.897 1.00 94.50 200 ILE A N 1
ATOM 1550 C CA . ILE A 1 200 ? 14.883 -1.354 -14.992 1.00 94.50 200 ILE A CA 1
ATOM 1551 C C . ILE A 1 200 ? 16.280 -0.757 -15.230 1.00 94.50 200 ILE A C 1
ATOM 1553 O O . ILE A 1 200 ? 16.827 -0.106 -14.337 1.00 94.50 200 ILE A O 1
ATOM 1557 N N . PRO A 1 201 ? 16.843 -0.880 -16.446 1.00 94.69 201 PRO A N 1
ATOM 1558 C CA . PRO A 1 201 ? 18.075 -0.202 -16.816 1.00 94.69 201 PRO A CA 1
ATOM 1559 C C . PRO A 1 201 ? 17.767 1.273 -17.090 1.00 94.69 201 PRO A C 1
ATOM 1561 O O . PRO A 1 201 ? 17.523 1.670 -18.231 1.00 94.69 201 PRO A O 1
ATOM 1564 N N . TRP A 1 202 ? 17.723 2.082 -16.030 1.00 95.62 202 TRP A N 1
ATOM 1565 C CA . TRP A 1 202 ? 17.440 3.514 -16.125 1.00 95.62 202 TRP A CA 1
ATOM 1566 C C . TRP A 1 202 ? 18.424 4.197 -17.079 1.00 95.62 202 TRP A C 1
ATOM 1568 O O . TRP A 1 202 ? 19.635 4.194 -16.856 1.00 95.62 202 TRP A O 1
ATOM 1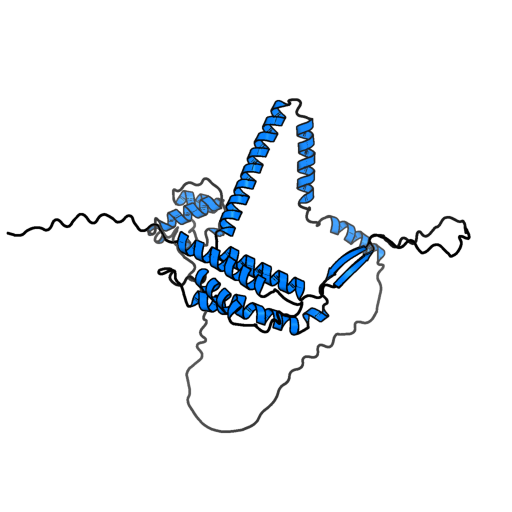578 N N . GLN A 1 203 ? 17.894 4.797 -18.144 1.00 96.31 203 GLN A N 1
ATOM 1579 C CA . GLN A 1 203 ? 18.651 5.671 -19.036 1.00 96.31 203 GLN A CA 1
ATOM 1580 C C . GLN A 1 203 ? 18.352 7.125 -18.680 1.00 96.31 203 GLN A C 1
ATOM 1582 O O . GLN A 1 203 ? 17.303 7.431 -18.120 1.00 96.31 203 GLN A O 1
ATOM 1587 N N . TYR A 1 204 ? 19.276 8.035 -18.983 1.00 96.62 204 TYR A N 1
ATOM 1588 C CA . TYR A 1 204 ? 19.143 9.444 -18.619 1.00 96.62 204 TYR A CA 1
ATOM 1589 C C . TYR A 1 204 ? 19.195 10.315 -19.869 1.00 96.62 204 TYR A C 1
ATOM 1591 O O . TYR A 1 204 ? 20.174 10.277 -20.613 1.00 96.62 204 TYR A O 1
ATOM 1599 N N . TYR A 1 205 ? 18.158 11.124 -20.086 1.00 95.25 205 TYR A N 1
ATOM 1600 C CA . TYR A 1 205 ? 18.229 12.226 -21.038 1.00 95.25 205 TYR A CA 1
ATOM 1601 C C . TYR A 1 205 ? 19.018 13.360 -20.403 1.00 95.25 205 TYR A C 1
ATOM 1603 O O . TYR A 1 205 ? 18.654 13.851 -19.336 1.00 95.25 205 TYR A O 1
ATOM 1611 N N . GLN A 1 206 ? 20.102 13.758 -21.058 1.00 93.06 206 GLN A N 1
ATOM 1612 C CA . GLN A 1 206 ? 20.915 14.892 -20.646 1.00 93.06 206 GLN A CA 1
ATOM 1613 C C . GLN A 1 206 ? 20.406 16.139 -21.364 1.00 93.06 206 GLN A C 1
ATOM 1615 O O . GLN A 1 206 ? 20.604 16.296 -22.566 1.00 93.06 206 GLN A O 1
ATOM 1620 N N . ILE A 1 207 ? 19.719 17.009 -20.628 1.00 89.00 207 ILE A N 1
ATOM 1621 C CA . ILE A 1 207 ? 19.241 18.295 -21.129 1.00 89.00 207 ILE A CA 1
ATOM 1622 C C . ILE A 1 207 ? 20.246 19.362 -20.683 1.00 89.00 207 ILE A C 1
ATOM 1624 O O . ILE A 1 207 ? 20.372 19.607 -19.477 1.00 89.00 207 ILE A O 1
ATOM 1628 N N . PRO A 1 208 ? 20.980 20.002 -21.609 1.00 86.38 208 PRO A N 1
ATOM 1629 C CA . PRO A 1 208 ? 21.805 21.148 -21.256 1.00 86.38 208 PRO A CA 1
ATOM 1630 C C . PRO A 1 208 ? 20.887 22.292 -20.802 1.00 86.38 208 PRO A C 1
ATOM 1632 O O . PRO A 1 208 ? 20.006 22.719 -21.544 1.00 86.38 208 PRO A O 1
ATOM 1635 N N . LEU A 1 209 ? 21.059 22.773 -19.565 1.00 84.56 209 LEU A N 1
ATOM 1636 C CA . LEU A 1 209 ? 20.213 23.838 -18.999 1.00 84.56 209 LEU A CA 1
ATOM 1637 C C . LEU A 1 209 ? 20.601 25.236 -19.487 1.00 84.56 209 LEU A C 1
ATOM 1639 O O . LEU A 1 209 ? 19.838 26.185 -19.314 1.00 84.56 209 LEU A O 1
ATOM 1643 N N . ASN A 1 210 ? 21.776 25.371 -20.100 1.00 79.56 210 ASN A N 1
ATOM 1644 C CA . ASN A 1 210 ? 22.136 26.590 -20.801 1.00 79.56 210 ASN A CA 1
ATOM 1645 C C . ASN A 1 210 ? 21.691 26.431 -22.249 1.00 79.56 210 ASN A C 1
ATOM 1647 O O . ASN A 1 210 ? 22.082 25.465 -22.908 1.00 79.56 210 ASN A O 1
ATOM 1651 N N . ALA A 1 211 ? 20.905 27.386 -22.750 1.00 62.38 211 ALA A N 1
ATOM 1652 C CA . ALA A 1 211 ? 20.656 27.448 -24.178 1.00 62.38 211 ALA A CA 1
ATOM 1653 C C . ALA A 1 211 ? 22.014 27.501 -24.899 1.00 62.38 211 ALA A C 1
ATOM 1655 O O . ALA A 1 211 ? 22.936 28.165 -24.401 1.00 62.38 211 ALA A O 1
ATOM 1656 N N . PRO A 1 212 ? 22.164 26.842 -26.059 1.00 59.28 212 PRO A N 1
ATOM 1657 C CA . PRO A 1 212 ? 23.233 27.166 -26.979 1.00 59.28 212 PRO A CA 1
ATOM 1658 C C . PRO A 1 212 ? 22.948 28.575 -27.503 1.00 59.28 212 PRO A C 1
ATOM 1660 O O . PRO A 1 212 ? 22.504 28.764 -28.630 1.00 59.28 212 PRO A O 1
ATOM 1663 N N . TYR A 1 213 ? 23.165 29.596 -26.676 1.00 48.44 213 TYR A N 1
ATOM 1664 C CA . TYR A 1 213 ? 23.416 30.913 -27.203 1.00 48.44 213 TYR A CA 1
ATOM 1665 C C . TYR A 1 213 ? 24.765 30.765 -27.897 1.00 48.44 213 TYR A C 1
ATOM 1667 O O . TYR A 1 213 ? 25.822 30.934 -27.295 1.00 48.44 213 TYR A O 1
ATOM 1675 N N . THR A 1 214 ? 24.735 30.459 -29.195 1.00 51.44 214 THR A N 1
ATOM 1676 C CA . THR A 1 214 ? 25.619 31.199 -30.078 1.00 51.44 214 THR A CA 1
ATOM 1677 C C . THR A 1 214 ? 25.272 32.644 -29.770 1.00 51.44 214 THR A C 1
ATOM 1679 O O . THR A 1 214 ? 24.238 33.148 -30.212 1.00 51.44 214 THR A O 1
ATOM 1682 N N . THR A 1 215 ? 26.034 33.289 -28.894 1.00 51.00 215 THR A N 1
ATOM 1683 C CA . THR A 1 215 ? 26.047 34.738 -28.857 1.00 51.00 215 THR A CA 1
ATOM 1684 C C . THR A 1 215 ? 26.509 35.110 -30.254 1.00 51.00 215 THR A C 1
ATOM 1686 O O . THR A 1 215 ? 27.696 35.083 -30.567 1.00 51.00 215 THR A O 1
ATOM 1689 N N . ARG A 1 216 ? 25.547 35.316 -31.162 1.00 47.38 216 ARG A N 1
ATOM 1690 C CA . ARG A 1 216 ? 25.806 35.933 -32.447 1.00 47.38 216 ARG A CA 1
ATOM 1691 C C . ARG A 1 216 ? 26.315 37.306 -32.063 1.00 47.38 216 ARG A C 1
ATOM 1693 O O . ARG A 1 216 ? 25.559 38.170 -31.630 1.00 47.38 216 ARG A O 1
ATOM 1700 N N . TYR A 1 217 ? 27.633 37.416 -32.039 1.00 49.25 217 TYR A N 1
ATOM 1701 C CA . TYR A 1 217 ? 28.335 38.625 -31.690 1.00 49.25 217 TYR A CA 1
ATOM 1702 C C . TYR A 1 217 ? 28.125 39.564 -32.879 1.00 49.25 217 TYR A C 1
ATOM 1704 O O . TYR A 1 217 ? 28.945 39.620 -33.786 1.00 49.25 217 TYR A O 1
ATOM 1712 N N . ASP A 1 218 ? 26.987 40.264 -32.911 1.00 50.12 218 ASP A N 1
ATOM 1713 C CA . ASP A 1 218 ? 26.696 41.307 -33.908 1.00 50.12 218 ASP A CA 1
ATOM 1714 C C . ASP A 1 218 ? 27.514 42.594 -33.637 1.00 50.12 218 ASP A C 1
ATOM 1716 O O . ASP A 1 218 ? 27.324 43.631 -34.270 1.00 50.12 218 ASP A O 1
ATOM 1720 N N . GLY A 1 219 ? 28.479 42.532 -32.712 1.00 49.97 219 GLY A N 1
ATOM 1721 C CA . GLY A 1 219 ? 29.498 43.551 -32.526 1.00 49.97 219 GLY A CA 1
ATOM 1722 C C . GLY A 1 219 ? 30.607 43.398 -33.560 1.00 49.97 219 GLY A C 1
ATOM 1723 O O . GLY A 1 219 ? 31.423 42.484 -33.490 1.00 49.97 219 GLY A O 1
ATOM 1724 N N . ILE A 1 220 ? 30.658 44.327 -34.506 1.00 60.44 220 ILE A N 1
ATOM 1725 C CA . ILE A 1 220 ? 31.745 44.493 -35.471 1.00 60.44 220 ILE A CA 1
ATOM 1726 C C . ILE A 1 220 ? 33.069 44.640 -34.711 1.00 60.44 220 ILE A C 1
ATOM 1728 O O . ILE A 1 220 ? 33.387 45.724 -34.230 1.00 60.44 220 ILE A O 1
ATOM 1732 N N . SER A 1 221 ? 33.838 43.560 -34.587 1.00 55.25 221 SER A N 1
ATOM 1733 C CA . SER A 1 221 ? 35.303 43.570 -34.495 1.00 55.25 221 SER A CA 1
ATOM 1734 C C . SER A 1 221 ? 35.838 42.137 -34.587 1.00 55.25 221 SER A C 1
ATOM 1736 O O . SER A 1 221 ? 35.614 41.349 -33.667 1.00 55.25 221 SER A O 1
ATOM 1738 N N . PRO A 1 222 ? 36.569 41.778 -35.657 1.00 52.22 222 PRO A N 1
ATOM 1739 C CA . PRO A 1 222 ? 37.324 40.538 -35.703 1.00 52.22 222 PRO A CA 1
ATOM 1740 C C . PRO A 1 222 ? 38.541 40.681 -34.785 1.00 52.22 222 PRO A C 1
ATOM 1742 O O . PRO A 1 222 ? 39.601 41.145 -35.200 1.00 52.22 222 PRO A O 1
ATOM 1745 N N . VAL A 1 223 ? 38.395 40.309 -33.514 1.00 58.44 223 VAL A N 1
ATOM 1746 C CA . VAL A 1 223 ? 39.570 40.011 -32.697 1.00 58.44 223 VAL A CA 1
ATOM 1747 C C . VAL A 1 223 ? 39.990 38.595 -33.064 1.00 58.44 223 VAL A C 1
ATOM 1749 O O . VAL A 1 223 ? 39.299 37.626 -32.762 1.00 58.44 223 VAL A O 1
ATOM 1752 N N . THR A 1 224 ? 41.114 38.497 -33.765 1.00 60.62 224 THR A N 1
ATOM 1753 C CA . THR A 1 224 ? 41.879 37.269 -33.978 1.00 60.62 224 THR A CA 1
ATOM 1754 C C . THR A 1 224 ? 42.349 36.753 -32.617 1.00 60.62 224 THR A C 1
ATOM 1756 O O . THR A 1 224 ? 43.458 37.050 -32.179 1.00 60.62 224 THR A O 1
ATOM 1759 N N . ILE A 1 225 ? 41.476 36.046 -31.902 1.00 52.69 225 ILE A N 1
ATOM 1760 C CA . ILE A 1 225 ? 41.836 35.313 -30.689 1.00 52.69 225 ILE A CA 1
ATOM 1761 C C . ILE A 1 225 ? 42.302 33.926 -31.130 1.00 52.69 225 ILE A C 1
ATOM 1763 O O . ILE A 1 225 ? 41.711 33.296 -32.007 1.00 52.69 225 ILE A O 1
ATOM 1767 N N . MET A 1 226 ? 43.433 33.524 -30.567 1.00 61.81 226 MET A N 1
ATOM 1768 C CA . MET A 1 226 ? 44.161 32.296 -30.856 1.00 61.81 226 MET A CA 1
ATOM 1769 C C . MET A 1 226 ? 43.288 31.030 -30.701 1.00 61.81 226 MET A C 1
ATOM 1771 O O . MET A 1 226 ? 42.376 31.026 -29.877 1.00 61.81 226 MET A O 1
ATOM 1775 N N . PRO A 1 227 ? 43.575 29.934 -31.432 1.00 62.22 227 PRO A N 1
ATOM 1776 C CA . PRO A 1 227 ? 42.723 28.738 -31.499 1.00 62.22 227 PRO A CA 1
ATOM 1777 C C . PRO A 1 227 ? 42.763 27.802 -30.271 1.00 62.22 227 PRO A C 1
ATOM 1779 O O . PRO A 1 227 ? 42.394 26.638 -30.410 1.00 62.22 227 PRO A O 1
ATOM 1782 N N . GLU A 1 228 ? 43.243 28.236 -29.102 1.00 65.81 228 GLU A N 1
ATOM 1783 C CA . GLU A 1 228 ? 43.586 27.309 -28.002 1.00 65.81 228 GLU A CA 1
ATOM 1784 C C . GLU A 1 228 ? 42.590 27.242 -26.839 1.00 65.81 228 GLU A C 1
ATOM 1786 O O . GLU A 1 228 ? 42.696 26.326 -26.022 1.00 65.81 228 GLU A O 1
ATOM 1791 N N . ASP A 1 229 ? 41.590 28.121 -26.768 1.00 61.03 229 ASP A N 1
ATOM 1792 C CA . ASP A 1 229 ? 40.612 28.035 -25.683 1.00 61.03 229 ASP A CA 1
ATOM 1793 C C . ASP A 1 229 ? 39.507 27.018 -26.030 1.00 61.03 229 ASP A C 1
ATOM 1795 O O . ASP A 1 229 ? 38.784 27.202 -27.018 1.00 61.03 229 ASP A O 1
ATOM 1799 N N . PRO A 1 230 ? 39.347 25.925 -25.249 1.00 65.31 230 PRO A N 1
ATOM 1800 C CA . PRO A 1 230 ? 38.284 24.961 -25.487 1.00 65.31 230 PRO A CA 1
ATOM 1801 C C . PRO A 1 230 ? 36.927 25.666 -25.367 1.00 65.31 230 PRO A C 1
ATOM 1803 O O . PRO A 1 230 ? 36.757 26.528 -24.497 1.00 65.31 230 PRO A O 1
ATOM 1806 N N . PRO A 1 231 ? 35.942 25.309 -26.212 1.00 63.69 231 PRO A N 1
ATOM 1807 C CA . PRO A 1 231 ? 34.618 25.910 -26.143 1.00 63.69 231 PRO A CA 1
ATOM 1808 C C . PRO A 1 231 ? 34.095 25.791 -24.713 1.00 63.69 231 PRO A C 1
ATOM 1810 O O . PRO A 1 231 ? 34.201 24.726 -24.107 1.00 63.69 231 PRO A O 1
ATOM 1813 N N . LEU A 1 232 ? 33.555 26.887 -24.173 1.00 61.78 232 LEU A N 1
ATOM 1814 C CA . LEU A 1 232 ? 32.954 26.937 -22.840 1.00 61.78 232 LEU A CA 1
ATOM 1815 C C . LEU A 1 232 ? 31.825 25.896 -22.758 1.00 61.78 232 LEU A C 1
ATOM 1817 O O . LEU A 1 232 ? 30.679 26.163 -23.118 1.00 61.78 232 LEU A O 1
ATOM 1821 N N . VAL A 1 233 ? 32.159 24.681 -22.319 1.00 57.59 233 VAL A N 1
ATOM 1822 C CA . VAL A 1 233 ? 31.204 23.588 -22.148 1.00 57.59 233 VAL A CA 1
ATOM 1823 C C . VAL A 1 233 ? 30.281 23.969 -20.997 1.00 57.59 233 VAL A C 1
ATOM 1825 O O . VAL A 1 233 ? 30.735 24.282 -19.895 1.00 57.59 233 VAL A O 1
ATOM 1828 N N . SER A 1 234 ? 28.971 23.973 -21.247 1.00 60.00 234 SER A N 1
ATOM 1829 C CA . SER A 1 234 ? 27.980 24.218 -20.199 1.00 60.00 234 SER A CA 1
ATOM 1830 C C . SER A 1 234 ? 28.162 23.211 -19.060 1.00 60.00 234 SER A C 1
ATOM 1832 O O . SER A 1 234 ? 28.074 22.004 -19.262 1.00 60.00 234 SER A O 1
ATOM 1834 N N . THR A 1 235 ? 28.392 23.710 -17.845 1.00 71.19 235 THR A N 1
ATOM 1835 C CA . THR A 1 235 ? 28.607 22.880 -16.649 1.00 71.19 235 THR A CA 1
ATOM 1836 C C . THR A 1 235 ? 27.308 22.402 -15.994 1.00 71.19 235 THR A C 1
ATOM 1838 O O . THR A 1 235 ? 27.358 21.658 -15.016 1.00 71.19 235 THR A O 1
ATOM 1841 N N . ARG A 1 236 ? 26.131 22.812 -16.498 1.00 83.44 236 ARG A N 1
ATOM 1842 C CA . ARG A 1 236 ? 24.828 22.473 -15.904 1.00 83.44 236 ARG A CA 1
ATOM 1843 C C . ARG A 1 236 ? 24.014 21.576 -16.830 1.00 83.44 236 ARG A C 1
ATOM 1845 O O . ARG A 1 236 ? 23.357 22.045 -17.757 1.00 83.44 236 ARG A O 1
ATOM 1852 N N . ILE A 1 237 ? 24.035 20.283 -16.527 1.00 87.56 237 ILE A N 1
ATOM 1853 C CA . ILE A 1 237 ? 23.268 19.247 -17.222 1.00 87.56 237 ILE A CA 1
ATOM 1854 C C . ILE A 1 237 ? 22.146 18.789 -16.287 1.00 87.56 237 ILE A C 1
ATOM 1856 O O . ILE A 1 237 ? 22.417 18.353 -15.168 1.00 87.56 237 ILE A O 1
ATOM 1860 N N . ALA A 1 238 ? 20.893 18.885 -16.730 1.00 93.12 238 ALA A N 1
ATOM 1861 C CA . ALA A 1 238 ? 19.775 18.220 -16.071 1.00 93.12 238 ALA A CA 1
ATOM 1862 C C . ALA A 1 238 ? 19.644 16.800 -16.624 1.00 93.12 238 ALA A C 1
ATOM 1864 O O . ALA A 1 238 ? 19.555 16.614 -17.836 1.00 93.12 238 ALA A O 1
ATOM 1865 N N . SER A 1 239 ? 19.625 15.799 -15.745 1.00 95.12 239 SER A N 1
ATOM 1866 C CA . SER A 1 239 ? 19.381 14.408 -16.118 1.00 95.12 239 SER A CA 1
ATOM 1867 C C . SER A 1 239 ? 17.938 14.019 -15.798 1.00 95.12 239 SER A C 1
ATOM 1869 O O . SER A 1 239 ? 17.500 14.097 -14.652 1.00 95.12 239 SER A O 1
ATOM 1871 N N . ILE A 1 240 ? 17.186 13.591 -16.813 1.00 96.44 240 ILE A N 1
ATOM 1872 C CA . ILE A 1 240 ? 15.834 13.048 -16.636 1.00 96.44 240 ILE A CA 1
ATOM 1873 C C . ILE A 1 240 ? 15.894 11.531 -16.840 1.00 96.44 240 ILE A C 1
ATOM 1875 O O . ILE A 1 240 ? 16.210 11.097 -17.953 1.00 96.44 240 ILE A O 1
ATOM 1879 N N . PRO A 1 241 ? 15.621 10.714 -15.805 1.00 96.75 241 PRO A N 1
ATOM 1880 C CA . PRO A 1 241 ? 15.580 9.266 -15.955 1.00 96.75 241 PRO A CA 1
ATOM 1881 C C . PRO A 1 241 ? 14.379 8.849 -16.811 1.00 96.75 241 PRO A C 1
ATOM 1883 O O . PRO A 1 241 ? 13.271 9.356 -16.634 1.00 96.75 241 PRO A O 1
ATOM 1886 N N . TYR A 1 242 ? 14.584 7.897 -17.714 1.00 95.94 242 TYR A N 1
ATOM 1887 C CA . TYR A 1 242 ? 13.535 7.281 -18.516 1.00 95.94 242 TYR A CA 1
ATOM 1888 C C . TYR A 1 242 ? 13.756 5.774 -18.655 1.00 95.94 242 TYR A C 1
ATOM 1890 O O . TYR A 1 242 ? 14.867 5.257 -18.518 1.00 95.94 242 TYR A O 1
ATOM 1898 N N . ILE A 1 243 ? 12.659 5.070 -18.926 1.00 97.06 243 ILE A N 1
ATOM 1899 C CA . ILE A 1 243 ? 12.654 3.628 -19.161 1.00 97.06 243 ILE A CA 1
ATOM 1900 C C . ILE A 1 243 ? 12.850 3.400 -20.665 1.00 97.06 243 ILE A C 1
ATOM 1902 O O . ILE A 1 243 ? 12.049 3.912 -21.453 1.00 97.06 243 ILE A O 1
ATOM 1906 N N . PRO A 1 244 ? 13.865 2.635 -21.099 1.00 96.19 244 PRO A N 1
ATOM 1907 C CA . PRO A 1 244 ? 14.053 2.342 -22.516 1.00 96.19 244 PRO A CA 1
ATOM 1908 C C . PRO A 1 244 ? 12.866 1.534 -23.052 1.00 96.19 244 PRO A C 1
ATOM 1910 O O . PRO A 1 244 ? 12.524 0.493 -22.495 1.00 96.19 244 PRO A O 1
ATOM 1913 N N . HIS A 1 245 ? 12.241 1.965 -24.151 1.00 95.25 245 HIS A N 1
ATOM 1914 C CA . HIS A 1 245 ? 11.078 1.256 -24.711 1.00 95.25 245 HIS A CA 1
ATOM 1915 C C . HIS A 1 245 ? 11.408 -0.198 -25.094 1.00 95.25 245 HIS A C 1
ATOM 1917 O O . HIS A 1 245 ? 10.592 -1.100 -24.916 1.00 95.25 245 HIS A O 1
ATOM 1923 N N . THR A 1 246 ? 12.633 -0.446 -25.569 1.00 95.69 246 THR A N 1
ATOM 1924 C CA . THR A 1 246 ? 13.124 -1.796 -25.881 1.00 95.69 246 THR A CA 1
ATOM 1925 C C . THR A 1 246 ? 13.086 -2.717 -24.664 1.00 95.69 246 THR A C 1
ATOM 1927 O O . THR A 1 246 ? 12.783 -3.898 -24.813 1.00 95.69 246 THR A O 1
ATOM 1930 N N . PHE A 1 247 ? 13.308 -2.184 -23.461 1.00 94.50 247 PHE A N 1
ATOM 1931 C CA . PHE A 1 247 ? 13.277 -2.952 -22.222 1.00 94.50 247 PHE A CA 1
ATOM 1932 C C . PHE A 1 247 ? 11.869 -3.451 -21.875 1.00 94.50 247 PHE A C 1
ATOM 1934 O O . PHE A 1 247 ? 11.705 -4.604 -21.490 1.00 94.50 247 PHE A O 1
ATOM 1941 N N . LEU A 1 248 ? 10.836 -2.629 -22.094 1.00 94.56 248 LEU A N 1
ATOM 1942 C CA . LEU A 1 248 ? 9.442 -3.011 -21.829 1.00 94.56 248 LEU A CA 1
ATOM 1943 C C . LEU A 1 248 ? 8.966 -4.179 -22.704 1.00 94.56 248 LEU A C 1
ATOM 1945 O O . LEU A 1 248 ? 8.047 -4.893 -22.324 1.00 94.56 248 LEU A O 1
ATOM 1949 N N . THR A 1 249 ? 9.595 -4.396 -23.860 1.00 96.75 249 THR A N 1
ATOM 1950 C CA . THR A 1 249 ? 9.263 -5.521 -24.749 1.00 96.75 249 THR A CA 1
ATOM 1951 C C . THR A 1 249 ? 9.979 -6.824 -24.391 1.00 96.75 249 THR A C 1
ATOM 1953 O O . THR A 1 249 ? 9.663 -7.870 -24.959 1.00 96.75 249 THR A O 1
ATOM 1956 N N . GLN A 1 250 ? 10.943 -6.799 -23.465 1.00 96.44 250 GLN A N 1
ATOM 1957 C CA . GLN A 1 250 ? 11.709 -7.992 -23.115 1.00 96.44 250 GLN A CA 1
ATOM 1958 C C . GLN A 1 250 ? 10.880 -8.943 -22.232 1.00 96.44 250 GLN A C 1
ATOM 1960 O O . GLN A 1 250 ? 10.252 -8.512 -21.270 1.00 96.44 250 GLN A O 1
ATOM 1965 N N . PRO A 1 251 ? 10.891 -10.264 -22.482 1.00 95.69 251 PRO A N 1
ATOM 1966 C CA . PRO A 1 251 ? 10.149 -11.229 -21.662 1.00 95.69 251 PRO A CA 1
ATOM 1967 C C . PRO A 1 251 ? 10.745 -11.420 -20.256 1.00 95.69 251 PRO A C 1
ATOM 1969 O O . PRO A 1 251 ? 10.082 -11.948 -19.359 1.00 95.69 251 PRO A O 1
ATOM 1972 N N . THR A 1 252 ? 11.993 -10.995 -20.050 1.00 90.62 252 THR A N 1
ATOM 1973 C CA . THR A 1 252 ? 12.732 -11.135 -18.791 1.00 90.62 252 THR A CA 1
ATOM 1974 C C . THR A 1 252 ? 12.077 -10.352 -17.658 1.00 90.62 252 THR A C 1
ATOM 1976 O O . THR A 1 252 ? 11.871 -10.925 -16.593 1.00 90.62 252 THR A O 1
ATOM 1979 N N . ILE A 1 253 ? 11.648 -9.102 -17.886 1.00 92.00 253 ILE A N 1
ATOM 1980 C CA . ILE A 1 253 ? 10.974 -8.299 -16.851 1.00 92.00 253 ILE A CA 1
ATOM 1981 C C . ILE A 1 253 ? 9.680 -8.970 -16.375 1.00 92.00 253 ILE A C 1
ATOM 1983 O O . ILE A 1 253 ? 9.443 -9.072 -15.173 1.00 92.00 253 ILE A O 1
ATOM 1987 N N . TYR A 1 254 ? 8.870 -9.492 -17.296 1.00 94.44 254 TYR A N 1
ATOM 1988 C CA . TYR A 1 254 ? 7.620 -10.169 -16.950 1.00 94.44 254 TYR A CA 1
ATOM 1989 C C . TYR A 1 254 ? 7.871 -11.478 -16.205 1.00 94.44 254 TYR A C 1
ATOM 1991 O O . TYR A 1 254 ? 7.176 -11.770 -15.235 1.00 94.44 254 TYR A O 1
ATOM 1999 N N . SER A 1 255 ? 8.892 -12.234 -16.613 1.00 93.12 255 SER A N 1
ATOM 2000 C CA . SER A 1 255 ? 9.290 -13.470 -15.934 1.00 93.12 255 SER A CA 1
ATOM 2001 C C . SER A 1 255 ? 9.729 -13.186 -14.497 1.00 93.12 255 SER A C 1
ATOM 2003 O O . SER A 1 255 ? 9.218 -13.812 -13.572 1.00 93.12 255 SER A O 1
ATOM 2005 N N . THR A 1 256 ? 10.581 -12.178 -14.286 1.00 91.44 256 THR A N 1
ATOM 2006 C CA . THR A 1 256 ? 11.016 -11.738 -12.951 1.00 91.44 256 THR A CA 1
ATOM 2007 C C . THR A 1 256 ? 9.838 -11.279 -12.090 1.00 91.44 256 THR A C 1
ATOM 2009 O O . THR A 1 256 ? 9.735 -11.665 -10.926 1.00 91.44 256 THR A O 1
ATOM 2012 N N . LEU A 1 257 ? 8.909 -10.498 -12.654 1.00 93.81 257 LEU A N 1
ATOM 2013 C CA . LEU A 1 257 ? 7.721 -10.032 -11.934 1.00 93.81 257 LEU A CA 1
ATOM 2014 C C . LEU A 1 257 ? 6.788 -11.183 -11.544 1.00 93.81 257 LEU A C 1
ATOM 2016 O O . LEU A 1 257 ? 6.289 -11.194 -10.421 1.00 93.81 257 LEU A O 1
ATOM 2020 N N . ILE A 1 258 ? 6.571 -12.161 -12.426 1.00 94.94 258 ILE A N 1
ATOM 2021 C CA . ILE A 1 258 ? 5.744 -13.341 -12.134 1.00 94.94 258 ILE A CA 1
ATOM 2022 C C . ILE A 1 258 ? 6.408 -14.208 -11.060 1.00 94.94 258 ILE A C 1
ATOM 2024 O O . ILE A 1 258 ? 5.748 -14.589 -10.093 1.00 94.94 258 ILE A O 1
ATOM 2028 N N . LEU A 1 259 ? 7.711 -14.475 -11.189 1.00 92.94 259 LEU A N 1
ATOM 2029 C CA . LEU A 1 259 ? 8.484 -15.260 -10.223 1.00 92.94 259 LEU A CA 1
ATOM 2030 C C . LEU A 1 259 ? 8.536 -14.601 -8.839 1.00 92.94 259 LEU A C 1
ATOM 2032 O O . LEU A 1 259 ? 8.523 -15.300 -7.829 1.00 92.94 259 LEU A O 1
ATOM 2036 N N . TRP A 1 260 ? 8.525 -13.267 -8.762 1.00 94.31 260 TRP A N 1
ATOM 2037 C CA . TRP A 1 260 ? 8.352 -12.551 -7.496 1.00 94.31 260 TRP A CA 1
ATOM 2038 C C . TRP A 1 260 ? 6.906 -12.594 -6.986 1.00 94.31 260 TRP A C 1
ATOM 2040 O O . TRP A 1 260 ? 6.677 -12.844 -5.798 1.00 94.31 260 TRP A O 1
ATOM 2050 N N . ALA A 1 261 ? 5.925 -12.347 -7.856 1.00 96.06 261 ALA A N 1
ATOM 2051 C CA . ALA A 1 261 ? 4.520 -12.238 -7.475 1.00 96.06 261 ALA A CA 1
ATOM 2052 C C . ALA A 1 261 ? 3.955 -13.565 -6.955 1.00 96.06 261 ALA A C 1
ATOM 2054 O O . ALA A 1 261 ? 3.099 -13.568 -6.074 1.00 96.06 261 ALA A O 1
ATOM 2055 N N . LEU A 1 262 ? 4.431 -14.701 -7.459 1.00 95.62 262 LEU A N 1
ATOM 2056 C CA . LEU A 1 262 ? 3.899 -16.013 -7.103 1.00 95.62 262 LEU A CA 1
ATOM 2057 C C . LEU A 1 262 ? 4.075 -16.354 -5.601 1.00 95.62 262 LEU A C 1
ATOM 2059 O O . LEU A 1 262 ? 3.060 -16.547 -4.924 1.00 95.62 262 LEU A O 1
ATOM 2063 N N . PRO A 1 263 ? 5.294 -16.341 -5.027 1.00 95.62 263 PRO A N 1
ATOM 2064 C CA . PRO A 1 263 ? 5.512 -16.557 -3.592 1.00 95.62 263 PRO A CA 1
ATOM 2065 C C . PRO A 1 263 ? 5.093 -15.391 -2.695 1.00 95.62 263 PRO A C 1
ATOM 2067 O O . PRO A 1 263 ? 4.832 -15.593 -1.511 1.00 95.62 263 PRO A O 1
ATOM 2070 N N . THR A 1 264 ? 5.079 -14.164 -3.220 1.00 95.69 264 THR A N 1
ATOM 2071 C CA . THR A 1 264 ? 4.817 -12.962 -2.413 1.00 95.69 264 THR A CA 1
ATOM 2072 C C . THR A 1 264 ? 3.326 -12.630 -2.335 1.00 95.69 264 THR A C 1
ATOM 2074 O O . THR A 1 264 ? 2.860 -12.169 -1.295 1.00 95.69 264 THR A O 1
ATOM 2077 N N . LEU A 1 265 ? 2.575 -12.869 -3.416 1.00 96.00 265 LEU A N 1
ATOM 2078 C CA . LEU A 1 265 ? 1.168 -12.490 -3.560 1.00 96.00 265 LEU A CA 1
ATOM 2079 C C . LEU A 1 265 ? 0.265 -13.705 -3.720 1.00 96.00 265 LEU A C 1
ATOM 2081 O O . LEU A 1 265 ? -0.603 -13.925 -2.883 1.00 96.00 265 LEU A O 1
ATOM 2085 N N . LEU A 1 266 ? 0.457 -14.490 -4.785 1.00 96.38 266 LEU A N 1
ATOM 2086 C CA . LEU A 1 266 ? -0.532 -15.488 -5.200 1.00 96.38 266 LEU A CA 1
ATOM 2087 C C . LEU A 1 266 ? -0.687 -16.608 -4.172 1.00 96.38 266 LEU A C 1
ATOM 2089 O O . LEU A 1 266 ? -1.809 -16.893 -3.754 1.00 96.38 266 LEU A O 1
ATOM 2093 N N . ILE A 1 267 ? 0.418 -17.213 -3.730 1.00 96.56 267 ILE A N 1
ATOM 2094 C CA . ILE A 1 267 ? 0.367 -18.305 -2.751 1.00 96.56 267 ILE A CA 1
ATOM 2095 C C . ILE A 1 267 ? -0.163 -17.799 -1.394 1.00 96.56 267 ILE A C 1
ATOM 2097 O O . ILE A 1 267 ? -1.154 -18.358 -0.915 1.00 96.56 267 ILE A O 1
ATOM 2101 N N . PRO A 1 268 ? 0.380 -16.722 -0.787 1.00 96.25 268 PRO A N 1
ATOM 2102 C CA . PRO A 1 268 ? -0.170 -16.149 0.446 1.00 96.25 268 PRO A CA 1
ATOM 2103 C C . PRO A 1 268 ? -1.650 -15.760 0.366 1.00 96.25 268 PRO A C 1
ATOM 2105 O O . PRO A 1 268 ? -2.380 -15.933 1.341 1.00 96.25 268 PRO A O 1
ATOM 2108 N N . LEU A 1 269 ? -2.105 -15.252 -0.783 1.00 94.38 269 LEU A N 1
ATOM 2109 C CA . LEU A 1 269 ? -3.502 -14.885 -1.019 1.00 94.38 269 LEU A CA 1
ATOM 2110 C C . LEU A 1 269 ? -4.419 -16.104 -1.043 1.00 94.38 269 LEU A C 1
ATOM 2112 O O . LEU A 1 269 ? -5.436 -16.114 -0.351 1.00 94.38 269 LEU A O 1
ATOM 2116 N N . CYS A 1 270 ? -4.032 -17.147 -1.777 1.00 94.62 270 CYS A N 1
ATOM 2117 C CA . CYS A 1 270 ? -4.803 -18.384 -1.843 1.00 94.62 270 CYS A CA 1
ATOM 2118 C C . CYS A 1 270 ? -4.924 -19.029 -0.457 1.00 94.62 270 CYS A C 1
ATOM 2120 O O . CYS A 1 270 ? -6.027 -19.316 0.001 1.00 94.62 270 CYS A O 1
ATOM 2122 N N . PHE A 1 271 ? -3.807 -19.199 0.255 1.00 95.25 271 PHE A N 1
ATOM 2123 C CA . PHE A 1 271 ? -3.830 -19.835 1.572 1.00 95.25 271 PHE A CA 1
ATOM 2124 C C . PHE A 1 271 ? -4.457 -18.957 2.657 1.00 95.25 271 PHE A C 1
ATOM 2126 O O . PHE A 1 271 ? -5.147 -19.486 3.522 1.00 95.25 271 PHE A O 1
ATOM 2133 N N . GLY A 1 272 ? -4.291 -17.633 2.594 1.00 91.94 272 GLY A N 1
ATOM 2134 C CA . GLY A 1 272 ? -4.946 -16.700 3.514 1.00 91.94 272 GLY A CA 1
ATOM 2135 C C . GLY A 1 272 ? -6.473 -16.664 3.378 1.00 91.94 272 GLY A C 1
ATOM 2136 O O . GLY A 1 272 ? -7.151 -16.263 4.321 1.00 91.94 272 GLY A O 1
ATOM 2137 N N . GLY A 1 273 ? -7.017 -17.085 2.231 1.00 90.75 273 GLY A N 1
ATOM 2138 C CA . GLY A 1 273 ? -8.455 -17.308 2.043 1.00 90.75 273 GLY A CA 1
ATOM 2139 C C . GLY A 1 273 ? -8.930 -18.710 2.447 1.00 90.75 273 GLY A C 1
ATOM 2140 O O . GLY A 1 273 ? -10.087 -18.872 2.836 1.00 90.75 273 GLY A O 1
ATOM 2141 N N . LEU A 1 274 ? -8.050 -19.716 2.367 1.00 91.69 274 LEU A N 1
ATOM 2142 C CA . LEU A 1 274 ? -8.357 -21.113 2.704 1.00 91.69 274 LEU A CA 1
ATOM 2143 C C . LEU A 1 274 ? -8.266 -21.405 4.207 1.00 91.69 274 LEU A C 1
ATOM 2145 O O . LEU A 1 274 ? -9.065 -22.179 4.726 1.00 91.69 274 LEU A O 1
ATOM 2149 N N . VAL A 1 275 ? -7.296 -20.809 4.902 1.00 91.50 275 VAL A N 1
ATOM 2150 C CA . VAL A 1 275 ? -7.032 -21.047 6.326 1.00 91.50 275 VAL A CA 1
ATOM 2151 C C . VAL A 1 275 ? -7.216 -19.740 7.091 1.00 91.50 275 VAL A C 1
ATOM 2153 O O . VAL A 1 275 ? -6.441 -18.798 6.929 1.00 91.50 275 VAL A O 1
ATOM 2156 N N . SER A 1 276 ? -8.236 -19.691 7.949 1.00 88.69 276 SER A N 1
ATOM 2157 C CA . SER A 1 276 ? -8.487 -18.555 8.838 1.00 88.69 276 SER A CA 1
ATOM 2158 C C . SER A 1 276 ? -8.471 -18.993 10.296 1.00 88.69 276 SER A C 1
ATOM 2160 O O . SER A 1 276 ? -9.172 -19.926 10.685 1.00 88.69 276 SER A O 1
ATOM 2162 N N . PHE A 1 277 ? -7.701 -18.281 11.113 1.00 85.44 277 PHE A N 1
ATOM 2163 C CA . PHE A 1 277 ? -7.626 -18.456 12.561 1.00 85.44 277 PHE A CA 1
ATOM 2164 C C . PHE A 1 277 ? -8.600 -17.545 13.322 1.00 85.44 277 PHE A C 1
ATOM 2166 O O . PHE A 1 277 ? -8.564 -17.504 14.553 1.00 85.44 277 PHE A O 1
ATOM 2173 N N . LYS A 1 278 ? -9.475 -16.813 12.619 1.00 82.69 278 LYS A N 1
ATOM 2174 C CA . LYS A 1 278 ? -10.520 -15.962 13.208 1.00 82.69 278 LYS A CA 1
ATOM 2175 C C . LYS A 1 278 ? -11.883 -16.678 13.127 1.00 82.69 278 LYS A C 1
ATOM 2177 O O . LYS A 1 278 ? -12.634 -16.440 12.177 1.00 82.69 278 LYS A O 1
ATOM 2182 N N . PRO A 1 279 ? -12.231 -17.560 14.089 1.00 70.38 279 PRO A N 1
ATOM 2183 C CA . PRO A 1 279 ? -13.532 -18.222 14.094 1.00 70.38 279 PRO A CA 1
ATOM 2184 C C . PRO A 1 279 ? -14.645 -17.174 14.234 1.00 70.38 279 PRO A C 1
ATOM 2186 O O . PRO A 1 279 ? -14.589 -16.313 15.107 1.00 70.38 279 PRO A O 1
ATOM 2189 N N . GLY A 1 280 ? -15.653 -17.231 13.362 1.00 71.69 280 GLY A N 1
ATOM 2190 C CA . GLY A 1 280 ? -16.837 -16.362 13.436 1.00 71.69 280 GLY A CA 1
ATOM 2191 C C . GLY A 1 280 ? -16.870 -15.189 12.454 1.00 71.69 280 GLY A C 1
ATOM 2192 O O . GLY A 1 280 ? -17.900 -14.526 12.343 1.00 71.69 280 GLY A O 1
ATOM 2193 N N . HIS A 1 281 ? -15.813 -14.954 11.673 1.00 67.88 281 HIS A N 1
ATOM 2194 C CA . HIS A 1 281 ? -15.917 -14.080 10.504 1.00 67.88 281 HIS A CA 1
ATOM 2195 C C . HIS A 1 281 ? -16.413 -14.912 9.315 1.00 67.88 281 HIS A C 1
ATOM 2197 O O . HIS A 1 281 ? -15.623 -15.480 8.564 1.00 67.88 281 HIS A O 1
ATOM 2203 N N . ALA A 1 282 ? -17.740 -15.041 9.182 1.00 64.00 282 ALA A N 1
ATOM 2204 C CA . ALA A 1 282 ? -18.358 -15.601 7.979 1.00 64.00 282 ALA A CA 1
ATOM 2205 C C . ALA A 1 282 ? -17.725 -14.925 6.760 1.00 64.00 282 ALA A C 1
ATOM 2207 O O . ALA A 1 282 ? -17.680 -13.696 6.756 1.00 64.00 282 ALA A O 1
ATOM 2208 N N . TRP A 1 283 ? -17.203 -15.716 5.809 1.00 62.62 283 TRP A N 1
ATOM 2209 C CA . TRP A 1 283 ? -16.466 -15.283 4.612 1.00 62.62 283 TRP A CA 1
ATOM 2210 C C . TRP A 1 283 ? -16.919 -13.899 4.124 1.00 62.62 283 TRP A C 1
ATOM 2212 O O . TRP A 1 283 ? -17.834 -13.760 3.312 1.00 62.62 283 TRP A O 1
ATOM 2222 N N . SER A 1 284 ? -16.281 -12.848 4.634 1.00 58.72 284 SER A N 1
ATOM 2223 C CA . SER A 1 284 ? -16.387 -11.546 4.007 1.00 58.72 284 SER A CA 1
ATOM 2224 C C . SER A 1 284 ? -15.567 -11.668 2.736 1.00 58.72 284 SER A C 1
ATOM 2226 O O . SER A 1 284 ? -14.451 -12.182 2.778 1.00 58.72 284 SER A O 1
ATOM 2228 N N . ALA A 1 285 ? -16.080 -11.186 1.607 1.00 60.22 285 ALA A N 1
ATOM 2229 C CA . ALA A 1 285 ? -15.344 -11.174 0.342 1.00 60.22 285 ALA A CA 1
ATOM 2230 C C . ALA A 1 285 ? -13.998 -10.411 0.427 1.00 60.22 285 ALA A C 1
ATOM 2232 O O . ALA A 1 285 ? -13.186 -10.488 -0.487 1.00 60.22 285 ALA A O 1
ATOM 2233 N N . SER A 1 286 ? -13.752 -9.688 1.528 1.00 62.91 286 SER A N 1
ATOM 2234 C CA . SER A 1 286 ? -12.491 -9.017 1.863 1.00 62.91 286 SER A CA 1
ATOM 2235 C C . SER A 1 286 ? -11.662 -9.719 2.956 1.00 62.91 286 SER A C 1
ATOM 2237 O O . SER A 1 286 ? -10.655 -9.175 3.398 1.00 62.91 286 SER A O 1
ATOM 2239 N N . GLY A 1 287 ? -12.122 -10.857 3.478 1.00 67.81 287 GLY A N 1
ATOM 2240 C CA . GLY A 1 287 ? -11.675 -11.471 4.730 1.00 67.81 287 GLY A CA 1
ATOM 2241 C C . GLY A 1 287 ? -10.480 -12.401 4.574 1.00 67.81 287 GLY A C 1
ATOM 2242 O O . GLY A 1 287 ? -10.553 -13.554 4.985 1.00 67.81 287 GLY A O 1
ATOM 2243 N N . GLN A 1 288 ? -9.397 -11.919 3.974 1.00 86.75 288 GLN A N 1
ATOM 2244 C CA . GLN A 1 288 ? -8.136 -12.651 3.992 1.00 86.75 288 GLN A CA 1
ATOM 2245 C C . GLN A 1 288 ? -7.538 -12.588 5.403 1.00 86.75 288 GLN A C 1
ATOM 2247 O O . GLN A 1 288 ? -7.435 -11.507 5.993 1.00 86.75 288 GLN A O 1
ATOM 2252 N N . ASP A 1 289 ? -7.144 -13.734 5.958 1.00 92.38 289 ASP A N 1
ATOM 2253 C CA . ASP A 1 289 ? -6.437 -13.759 7.235 1.00 92.38 289 ASP A CA 1
ATOM 2254 C C . ASP A 1 289 ? -4.987 -13.301 7.031 1.00 92.38 289 ASP A C 1
ATOM 2256 O O . ASP A 1 289 ? -4.148 -14.033 6.496 1.00 92.38 289 ASP A O 1
ATOM 2260 N N . ALA A 1 290 ? -4.710 -12.063 7.448 1.00 92.75 290 ALA A N 1
ATOM 2261 C CA . ALA A 1 290 ? -3.398 -11.431 7.358 1.00 92.75 290 ALA A CA 1
ATOM 2262 C C . ALA A 1 290 ? -2.295 -12.295 7.985 1.00 92.75 290 ALA A C 1
ATOM 2264 O O . ALA A 1 290 ? -1.196 -12.395 7.438 1.00 92.75 290 ALA A O 1
ATOM 2265 N N . LEU A 1 291 ? -2.601 -12.965 9.105 1.00 94.94 291 LEU A N 1
ATOM 2266 C CA . LEU A 1 291 ? -1.635 -13.787 9.823 1.00 94.94 291 LEU A CA 1
ATOM 2267 C C . LEU A 1 291 ? -1.264 -15.030 9.016 1.00 94.94 291 LEU A C 1
ATOM 2269 O O . LEU A 1 291 ? -0.079 -15.287 8.803 1.00 94.94 291 LEU A O 1
ATOM 2273 N N . THR A 1 292 ? -2.259 -15.765 8.517 1.00 95.38 292 THR A N 1
ATOM 2274 C CA . THR A 1 292 ? -2.029 -16.922 7.644 1.00 95.38 292 THR A CA 1
ATOM 2275 C C . THR A 1 292 ? -1.237 -16.519 6.406 1.00 95.38 292 THR A C 1
ATOM 2277 O O . THR A 1 292 ? -0.241 -17.162 6.073 1.00 95.38 292 THR A O 1
ATOM 2280 N N . ALA A 1 293 ? -1.640 -15.434 5.739 1.00 95.56 293 ALA A N 1
ATOM 2281 C CA . ALA A 1 293 ? -0.958 -14.947 4.547 1.00 95.56 293 ALA A CA 1
ATOM 2282 C C . ALA A 1 293 ? 0.515 -14.615 4.840 1.00 95.56 293 ALA A C 1
ATOM 2284 O O . ALA A 1 293 ? 1.403 -15.012 4.085 1.00 95.56 293 ALA A O 1
ATOM 2285 N N . ALA A 1 294 ? 0.803 -13.954 5.963 1.00 96.12 294 ALA A N 1
ATOM 2286 C CA . ALA A 1 294 ? 2.167 -13.619 6.349 1.00 96.12 294 ALA A CA 1
ATOM 2287 C C . ALA A 1 294 ? 3.021 -14.856 6.687 1.00 96.12 294 ALA A C 1
ATOM 2289 O O . ALA A 1 294 ? 4.172 -14.930 6.254 1.00 96.12 294 ALA A O 1
ATOM 2290 N N . ILE A 1 295 ? 2.462 -15.850 7.390 1.00 96.69 295 ILE A N 1
ATOM 2291 C CA . ILE A 1 295 ? 3.146 -17.124 7.682 1.00 96.69 295 ILE A CA 1
ATOM 2292 C C . ILE A 1 295 ? 3.485 -17.856 6.382 1.00 96.69 295 ILE A C 1
ATOM 2294 O O . ILE A 1 295 ? 4.616 -18.302 6.195 1.00 96.69 295 ILE A O 1
ATOM 2298 N N . VAL A 1 296 ? 2.528 -17.942 5.457 1.00 97.06 296 VAL A N 1
ATOM 2299 C CA . VAL A 1 296 ? 2.718 -18.610 4.164 1.00 97.06 296 VAL A CA 1
ATOM 2300 C C . VAL A 1 296 ? 3.736 -17.868 3.305 1.00 97.06 296 VAL A C 1
ATOM 2302 O O . VAL A 1 296 ? 4.582 -18.508 2.683 1.00 97.06 296 VAL A O 1
ATOM 2305 N N . ARG A 1 297 ? 3.718 -16.530 3.304 1.00 96.19 297 ARG A N 1
ATOM 2306 C CA . ARG A 1 297 ? 4.734 -15.713 2.625 1.00 96.19 297 ARG A CA 1
ATOM 2307 C C . ARG A 1 297 ? 6.126 -16.003 3.177 1.00 96.19 297 ARG A C 1
ATOM 2309 O O . ARG A 1 297 ? 7.044 -16.239 2.397 1.00 96.19 297 ARG A O 1
ATOM 2316 N N . LEU A 1 298 ? 6.282 -16.025 4.501 1.00 96.94 298 LEU A N 1
ATOM 2317 C CA . LEU A 1 298 ? 7.554 -16.343 5.151 1.00 96.94 298 LEU A CA 1
ATOM 2318 C C . LEU A 1 298 ? 8.020 -17.760 4.792 1.00 96.94 298 LEU A C 1
ATOM 2320 O O . LEU A 1 298 ? 9.172 -17.946 4.407 1.00 96.94 298 LEU A O 1
ATOM 2324 N N . ALA A 1 299 ? 7.113 -18.738 4.835 1.00 96.88 299 ALA A N 1
ATOM 2325 C CA . ALA A 1 299 ? 7.396 -20.109 4.429 1.00 96.88 299 ALA A CA 1
ATOM 2326 C C . ALA A 1 299 ? 7.848 -20.186 2.963 1.00 96.88 299 ALA A C 1
ATOM 2328 O O . ALA A 1 299 ? 8.849 -20.833 2.682 1.00 96.88 299 ALA A O 1
ATOM 2329 N N . CYS A 1 300 ? 7.190 -19.473 2.042 1.00 95.75 300 CYS A N 1
ATOM 2330 C CA . CYS A 1 300 ? 7.600 -19.419 0.637 1.00 95.75 300 CYS A CA 1
ATOM 2331 C C . CYS A 1 300 ? 9.010 -18.836 0.472 1.00 95.75 300 CYS A C 1
ATOM 2333 O O . CYS A 1 300 ? 9.785 -19.352 -0.326 1.00 95.75 300 CYS A O 1
ATOM 2335 N N . VAL A 1 301 ? 9.368 -17.798 1.234 1.00 93.50 301 VAL A N 1
ATOM 2336 C CA . VAL A 1 301 ? 10.713 -17.194 1.193 1.00 93.50 301 VAL A CA 1
ATOM 2337 C C . VAL A 1 301 ? 11.804 -18.171 1.658 1.00 93.50 301 VAL A C 1
ATOM 2339 O O . VAL A 1 301 ? 12.914 -18.136 1.127 1.00 93.50 301 VAL A O 1
ATOM 2342 N N . PHE A 1 302 ? 11.503 -19.055 2.615 1.00 94.06 302 PHE A N 1
ATOM 2343 C CA . PHE A 1 302 ? 12.430 -20.107 3.056 1.00 94.06 302 PHE A CA 1
ATOM 2344 C C . PHE A 1 302 ? 12.418 -21.350 2.161 1.00 94.06 302 PHE A C 1
ATOM 2346 O O . PHE A 1 302 ? 13.440 -22.021 2.047 1.00 94.06 302 PHE A O 1
ATOM 2353 N N . ALA A 1 303 ? 11.280 -21.667 1.541 1.00 93.12 303 ALA A N 1
ATOM 2354 C CA . ALA A 1 303 ? 11.074 -22.912 0.806 1.00 93.12 303 ALA A CA 1
ATOM 2355 C C . ALA A 1 303 ? 11.865 -23.006 -0.502 1.00 93.12 303 ALA A C 1
ATOM 2357 O O . ALA A 1 303 ? 12.016 -24.108 -1.025 1.00 93.12 303 ALA A O 1
ATOM 2358 N N . GLY A 1 304 ? 12.381 -21.903 -1.044 1.00 75.69 304 GLY A N 1
ATOM 2359 C CA . GLY A 1 304 ? 13.244 -22.043 -2.202 1.00 75.69 304 GLY A CA 1
ATOM 2360 C C . GLY A 1 304 ? 13.719 -20.767 -2.852 1.00 75.69 304 GLY A C 1
ATOM 2361 O O . GLY A 1 304 ? 13.247 -19.658 -2.599 1.00 75.69 304 GLY A O 1
ATOM 2362 N N . ASP A 1 305 ? 14.666 -21.000 -3.746 1.00 75.06 305 ASP A N 1
ATOM 2363 C CA . ASP A 1 305 ? 15.126 -20.057 -4.735 1.00 75.06 305 ASP A CA 1
ATOM 2364 C C . ASP A 1 305 ? 14.096 -20.032 -5.878 1.00 75.06 305 ASP A C 1
ATOM 2366 O O . ASP A 1 305 ? 14.034 -20.942 -6.703 1.00 75.06 305 ASP A O 1
ATOM 2370 N N . TRP A 1 306 ? 13.195 -19.044 -5.876 1.00 80.81 306 TRP A N 1
ATOM 2371 C CA . TRP A 1 306 ? 12.087 -18.923 -6.840 1.00 80.81 306 TRP A CA 1
ATOM 2372 C C . TRP A 1 306 ? 12.566 -18.468 -8.230 1.00 80.81 306 TRP A C 1
ATOM 2374 O O . TRP A 1 306 ? 11.935 -17.623 -8.856 1.00 80.81 306 TRP A O 1
ATOM 2384 N N . GLY A 1 307 ? 13.710 -18.978 -8.694 1.00 63.75 307 GLY A N 1
ATOM 2385 C CA . GLY A 1 307 ? 14.346 -18.569 -9.949 1.00 63.75 307 GLY A CA 1
ATOM 2386 C C . GLY A 1 307 ? 14.809 -17.109 -9.960 1.00 63.75 307 GLY A C 1
ATOM 2387 O O . GLY A 1 307 ? 15.031 -16.544 -11.027 1.00 63.75 307 GLY A O 1
ATOM 2388 N N . LEU A 1 308 ? 14.919 -16.491 -8.784 1.00 72.19 308 LEU A N 1
ATOM 2389 C CA . LEU A 1 308 ? 15.489 -15.165 -8.596 1.00 72.19 308 LEU A CA 1
ATOM 2390 C C . LEU A 1 308 ? 16.916 -15.409 -8.134 1.00 72.19 308 LEU A C 1
ATOM 2392 O O . LEU A 1 308 ? 17.129 -15.568 -6.945 1.00 72.19 308 LEU A O 1
ATOM 2396 N N . ASP A 1 309 ? 17.857 -15.516 -9.068 1.00 66.31 309 ASP A N 1
ATOM 2397 C CA . ASP A 1 309 ? 19.245 -15.877 -8.776 1.00 66.31 309 ASP A CA 1
ATOM 2398 C C . ASP A 1 309 ? 19.870 -14.882 -7.776 1.00 66.31 309 ASP A C 1
ATOM 2400 O O . ASP A 1 309 ? 20.384 -13.829 -8.153 1.00 66.31 309 ASP A O 1
ATOM 2404 N N . TRP A 1 310 ? 19.783 -15.194 -6.475 1.00 63.25 310 TRP A N 1
ATOM 2405 C CA . TRP A 1 310 ? 20.128 -14.287 -5.366 1.00 63.25 310 TRP A CA 1
ATOM 2406 C C . TRP A 1 310 ? 21.629 -14.007 -5.271 1.00 63.25 310 TRP A C 1
ATOM 2408 O O . TRP A 1 310 ? 22.061 -13.230 -4.416 1.00 63.25 310 TRP A O 1
ATOM 2418 N N . SER A 1 311 ? 22.414 -14.695 -6.100 1.00 61.41 311 SER A N 1
ATOM 2419 C CA . SER A 1 311 ? 23.854 -14.530 -6.234 1.00 61.41 311 SER A CA 1
ATOM 2420 C C . SER A 1 311 ? 24.237 -13.384 -7.174 1.00 61.41 311 SER A C 1
ATOM 2422 O O . SER A 1 311 ? 25.324 -12.826 -7.029 1.00 61.41 311 SER A O 1
ATOM 2424 N N . ASN A 1 312 ? 23.336 -12.986 -8.077 1.00 56.06 312 ASN A N 1
ATOM 2425 C CA . ASN A 1 312 ? 23.576 -11.936 -9.057 1.00 56.06 312 ASN A CA 1
ATOM 2426 C C . ASN A 1 312 ? 22.988 -10.600 -8.580 1.00 56.06 312 ASN A C 1
ATOM 2428 O O . ASN A 1 312 ? 21.942 -10.550 -7.939 1.00 56.06 312 ASN A O 1
ATOM 2432 N N . GLU A 1 313 ? 23.653 -9.494 -8.916 1.00 63.19 313 GLU A N 1
ATOM 2433 C CA . GLU A 1 313 ? 23.336 -8.118 -8.483 1.00 63.19 313 GLU A CA 1
ATOM 2434 C C . GLU A 1 313 ? 21.922 -7.613 -8.860 1.00 63.19 313 GLU A C 1
ATOM 2436 O O . GLU A 1 313 ? 21.540 -6.503 -8.492 1.00 63.19 313 GLU A O 1
ATOM 2441 N N . LEU A 1 314 ? 21.122 -8.410 -9.578 1.00 66.56 314 LEU A N 1
ATOM 2442 C CA . LEU A 1 314 ? 19.778 -8.059 -10.024 1.00 66.56 314 LEU A CA 1
ATOM 2443 C C . LEU A 1 314 ? 18.698 -8.712 -9.146 1.00 66.56 314 LEU A C 1
ATOM 2445 O O . LEU A 1 314 ? 18.215 -9.803 -9.439 1.00 66.56 314 LEU A O 1
ATOM 2449 N N . GLY A 1 315 ? 18.257 -8.008 -8.099 1.00 73.75 315 GLY A N 1
ATOM 2450 C CA . GLY A 1 315 ? 17.053 -8.373 -7.345 1.00 73.75 315 GLY A CA 1
ATOM 2451 C C . GLY A 1 315 ? 17.035 -7.915 -5.885 1.00 73.75 315 GLY A C 1
ATOM 2452 O O . GLY A 1 315 ? 18.004 -7.376 -5.355 1.00 73.75 315 GLY A O 1
ATOM 2453 N N . ILE A 1 316 ? 15.906 -8.144 -5.202 1.00 83.19 316 ILE A N 1
ATOM 2454 C CA . ILE A 1 316 ? 15.835 -8.047 -3.732 1.00 83.19 316 ILE A CA 1
ATOM 2455 C C . ILE A 1 316 ? 16.700 -9.169 -3.158 1.00 83.19 316 ILE A C 1
ATOM 2457 O O . ILE A 1 316 ? 16.584 -10.288 -3.619 1.00 83.19 316 ILE A O 1
ATOM 2461 N N . SER A 1 317 ? 17.518 -8.943 -2.132 1.00 88.62 317 SER A N 1
ATOM 2462 C CA . SER A 1 317 ? 18.232 -10.061 -1.496 1.00 88.62 317 SER A CA 1
ATOM 2463 C C . SER A 1 317 ? 17.289 -10.939 -0.660 1.00 88.62 317 SER A C 1
ATOM 2465 O O . SER A 1 317 ? 16.326 -10.447 -0.064 1.00 88.62 317 SER A O 1
ATOM 2467 N N . GLN A 1 318 ? 17.584 -12.237 -0.518 1.00 89.00 318 GLN A N 1
ATOM 2468 C CA . GLN A 1 318 ? 16.781 -13.134 0.329 1.00 89.00 318 GLN A CA 1
ATOM 2469 C C . GLN A 1 318 ? 16.625 -12.586 1.762 1.00 89.00 318 GLN A C 1
ATOM 2471 O O . GLN A 1 318 ? 15.550 -12.674 2.352 1.00 89.00 318 GLN A O 1
ATOM 2476 N N . LYS A 1 319 ? 17.666 -11.925 2.291 1.00 91.50 319 LYS A N 1
ATOM 2477 C CA . LYS A 1 319 ? 17.650 -11.272 3.612 1.00 91.50 319 LYS A CA 1
ATOM 2478 C C . LYS A 1 319 ? 16.559 -10.201 3.717 1.00 91.50 319 LYS A C 1
ATOM 2480 O O . LYS A 1 319 ? 15.848 -10.159 4.718 1.00 91.50 319 LYS A O 1
ATOM 2485 N N . TRP A 1 320 ? 16.396 -9.372 2.684 1.00 91.62 320 TRP A N 1
ATOM 2486 C CA . TRP A 1 320 ? 15.350 -8.346 2.642 1.00 91.62 320 TRP A CA 1
ATOM 2487 C C . TRP A 1 320 ? 13.947 -8.950 2.574 1.00 91.62 320 TRP A C 1
ATOM 2489 O O . TRP A 1 320 ? 13.053 -8.454 3.255 1.00 91.62 320 TRP A O 1
ATOM 2499 N N . ARG A 1 321 ? 13.762 -10.050 1.831 1.00 92.31 321 ARG A N 1
ATOM 2500 C CA . ARG A 1 321 ? 12.472 -10.765 1.767 1.00 92.31 321 ARG A CA 1
ATOM 2501 C C . ARG A 1 321 ? 12.107 -11.442 3.085 1.00 92.31 321 ARG A C 1
ATOM 2503 O O . ARG A 1 321 ? 10.944 -11.453 3.475 1.00 92.31 321 ARG A O 1
ATOM 2510 N N . ILE A 1 322 ? 13.095 -12.005 3.783 1.00 94.88 322 ILE A N 1
ATOM 2511 C CA . ILE A 1 322 ? 12.885 -12.576 5.119 1.00 94.88 322 ILE A CA 1
ATOM 2512 C C . ILE A 1 322 ? 12.474 -11.462 6.079 1.00 94.88 322 ILE A C 1
ATOM 2514 O O . ILE A 1 322 ? 11.502 -11.626 6.814 1.00 94.88 322 ILE A O 1
ATOM 2518 N N . LEU A 1 323 ? 13.170 -10.321 6.052 1.00 95.62 323 LEU A N 1
ATOM 2519 C CA . LEU A 1 323 ? 12.863 -9.178 6.909 1.00 95.62 323 LEU A CA 1
ATOM 2520 C C . LEU A 1 323 ? 11.445 -8.644 6.666 1.00 95.62 323 LEU A C 1
ATOM 2522 O O . LEU A 1 323 ? 10.692 -8.471 7.621 1.00 95.62 323 LEU A O 1
ATOM 2526 N N . SER A 1 324 ? 11.061 -8.408 5.412 1.00 95.31 324 SER A N 1
ATOM 2527 C CA . SER A 1 324 ? 9.740 -7.879 5.057 1.00 95.31 324 SER A CA 1
ATOM 2528 C C . SER A 1 324 ? 8.606 -8.851 5.399 1.00 95.31 324 SER A C 1
ATOM 2530 O O . SER A 1 324 ? 7.594 -8.434 5.965 1.00 95.31 324 SER A O 1
ATOM 2532 N N . ALA A 1 325 ? 8.777 -10.149 5.120 1.00 96.00 325 ALA A N 1
ATOM 2533 C CA . ALA A 1 325 ? 7.805 -11.181 5.465 1.00 96.00 325 ALA A CA 1
ATOM 2534 C C . ALA A 1 325 ? 7.683 -11.350 6.986 1.00 96.00 325 ALA A C 1
ATOM 2536 O O . ALA A 1 325 ? 6.572 -11.458 7.504 1.00 96.00 325 ALA A O 1
ATOM 2537 N N . SER A 1 326 ? 8.804 -11.296 7.712 1.00 97.00 326 SER A N 1
ATOM 2538 C CA . SER A 1 326 ? 8.819 -11.352 9.179 1.00 97.00 326 SER A CA 1
ATOM 2539 C C . SER A 1 326 ? 8.152 -10.126 9.796 1.00 97.00 326 SER A C 1
ATOM 2541 O O . SER A 1 326 ? 7.400 -10.266 10.754 1.00 97.00 326 SER A O 1
ATOM 2543 N N . LEU A 1 327 ? 8.369 -8.934 9.230 1.00 96.56 327 LEU A N 1
ATOM 2544 C CA . LEU A 1 327 ? 7.720 -7.701 9.672 1.00 96.56 327 LEU A CA 1
ATOM 2545 C C . LEU A 1 327 ? 6.199 -7.794 9.500 1.00 96.56 327 LEU A C 1
ATOM 2547 O O . LEU A 1 327 ? 5.458 -7.573 10.455 1.00 96.56 327 LEU A O 1
ATOM 2551 N N . ALA A 1 328 ? 5.729 -8.193 8.314 1.00 95.25 328 ALA A N 1
ATOM 2552 C CA . ALA A 1 328 ? 4.307 -8.423 8.059 1.00 95.25 328 ALA A CA 1
ATOM 2553 C C . ALA A 1 328 ? 3.714 -9.472 9.020 1.00 95.25 328 ALA A C 1
ATOM 2555 O O . ALA A 1 328 ? 2.627 -9.270 9.565 1.00 95.25 328 ALA A O 1
ATOM 2556 N N . GLY A 1 329 ? 4.452 -10.556 9.284 1.00 96.19 329 GLY A N 1
ATOM 2557 C CA . GLY A 1 329 ? 4.070 -11.596 10.240 1.00 96.19 329 GLY A CA 1
ATOM 2558 C C . GLY A 1 329 ? 3.965 -11.084 11.672 1.00 96.19 329 GLY A C 1
ATOM 2559 O O . GLY A 1 329 ? 2.963 -11.343 12.333 1.00 96.19 329 GLY A O 1
ATOM 2560 N N . ALA A 1 330 ? 4.941 -10.304 12.136 1.00 96.69 330 ALA A N 1
ATOM 2561 C CA . ALA A 1 330 ? 4.954 -9.739 13.482 1.00 96.69 330 ALA A CA 1
ATOM 2562 C C . ALA A 1 330 ? 3.765 -8.795 13.723 1.00 96.69 330 ALA A C 1
ATOM 2564 O O . ALA A 1 330 ? 3.096 -8.909 14.749 1.00 96.69 330 ALA A O 1
ATOM 2565 N N . PHE A 1 331 ? 3.452 -7.911 12.769 1.00 95.25 331 PHE A N 1
ATOM 2566 C CA . PHE A 1 331 ? 2.291 -7.019 12.873 1.00 95.25 331 PHE A CA 1
ATOM 2567 C C . PHE A 1 331 ? 0.964 -7.777 12.789 1.00 95.25 331 PHE A C 1
ATOM 2569 O O . PHE A 1 331 ? 0.056 -7.500 13.569 1.00 95.25 331 PHE A O 1
ATOM 2576 N N . SER A 1 332 ? 0.862 -8.769 11.901 1.00 94.19 332 SER A N 1
ATOM 2577 C CA . SER A 1 332 ? -0.337 -9.612 11.800 1.00 94.19 332 SER A CA 1
ATOM 2578 C C . SER A 1 332 ? -0.566 -10.433 13.068 1.00 94.19 332 SER A C 1
ATOM 2580 O O . SER A 1 332 ? -1.702 -10.586 13.510 1.00 94.19 332 SER A O 1
ATOM 2582 N N . LEU A 1 333 ? 0.510 -10.919 13.692 1.00 95.06 333 LEU A N 1
ATOM 2583 C CA . LEU A 1 333 ? 0.457 -11.632 14.964 1.00 95.06 333 LEU A CA 1
ATOM 2584 C C . LEU A 1 333 ? 0.052 -10.698 16.108 1.00 95.06 333 LEU A C 1
ATOM 2586 O O . LEU A 1 333 ? -0.812 -11.055 16.905 1.00 95.06 333 LEU A O 1
ATOM 2590 N N . ALA A 1 334 ? 0.628 -9.496 16.171 1.00 94.00 334 ALA A N 1
ATOM 2591 C CA . ALA A 1 334 ? 0.253 -8.489 17.160 1.00 94.00 334 ALA A CA 1
ATOM 2592 C C . ALA A 1 334 ? -1.232 -8.106 17.042 1.00 94.00 334 ALA A C 1
ATOM 2594 O O . ALA A 1 334 ? -1.926 -8.040 18.056 1.00 94.00 334 ALA A O 1
ATOM 2595 N N . GLU A 1 335 ? -1.743 -7.931 15.819 1.00 90.50 335 GLU A N 1
ATOM 2596 C CA . GLU A 1 335 ? -3.167 -7.681 15.571 1.00 90.50 335 GLU A CA 1
ATOM 2597 C C . GLU A 1 335 ? -4.035 -8.879 15.985 1.00 90.50 335 GLU A C 1
ATOM 2599 O O . GLU A 1 335 ? -5.064 -8.703 16.634 1.00 90.50 335 GLU A O 1
ATOM 2604 N N . ALA A 1 336 ? -3.618 -10.108 15.667 1.00 90.56 336 ALA A N 1
ATOM 2605 C CA . ALA A 1 336 ? -4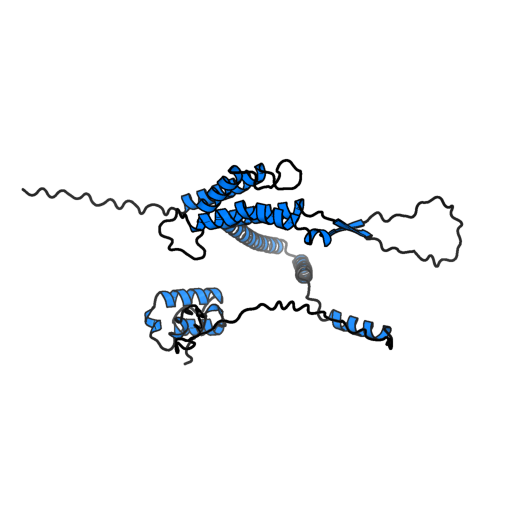.351 -11.317 16.039 1.00 90.56 336 ALA A CA 1
ATOM 2606 C C . ALA A 1 336 ? -4.428 -11.521 17.563 1.00 90.56 336 ALA A C 1
ATOM 2608 O O . ALA A 1 336 ? -5.456 -11.974 18.069 1.00 90.56 336 ALA A O 1
ATOM 2609 N N . ILE A 1 337 ? -3.370 -11.165 18.299 1.00 91.38 337 ILE A N 1
ATOM 2610 C CA . ILE A 1 337 ? -3.341 -11.223 19.766 1.00 91.38 337 ILE A CA 1
ATOM 2611 C C . ILE A 1 337 ? -4.186 -10.092 20.365 1.00 91.38 337 ILE A C 1
ATOM 2613 O O . ILE A 1 337 ? -5.002 -10.352 21.246 1.00 91.38 337 ILE A O 1
ATOM 2617 N N . GLY A 1 338 ? -4.030 -8.857 19.876 1.00 87.94 338 GLY A N 1
ATOM 2618 C CA . GLY A 1 338 ? -4.753 -7.685 20.383 1.00 87.94 338 GLY A CA 1
ATOM 2619 C C . GLY A 1 338 ? -6.246 -7.671 20.042 1.00 87.94 338 GLY A C 1
ATOM 2620 O O . GLY A 1 338 ? -7.036 -7.071 20.763 1.00 87.94 338 GLY A O 1
ATOM 2621 N N . GLY A 1 339 ? -6.647 -8.353 18.967 1.00 78.00 339 GLY A N 1
ATOM 2622 C CA . GLY A 1 339 ? -8.041 -8.499 18.548 1.00 78.00 339 GLY A CA 1
ATOM 2623 C C . GLY A 1 339 ? -8.842 -9.527 19.349 1.00 78.00 339 GLY A C 1
ATOM 2624 O O . GLY A 1 339 ? -10.053 -9.633 19.145 1.00 78.00 339 GLY A O 1
ATOM 2625 N N . ARG A 1 340 ? -8.214 -10.287 20.259 1.00 70.69 340 ARG A N 1
ATOM 2626 C CA . ARG A 1 340 ? -8.965 -11.100 21.219 1.00 70.69 340 ARG A CA 1
ATOM 2627 C C . ARG A 1 340 ? -9.680 -10.150 22.165 1.00 70.69 340 ARG A C 1
ATOM 2629 O O . ARG A 1 340 ? -9.048 -9.533 23.019 1.00 70.69 340 ARG A O 1
ATOM 2636 N N . ALA A 1 341 ? -10.997 -10.031 21.983 1.00 63.25 341 ALA A N 1
ATOM 2637 C CA . ALA A 1 341 ? -11.850 -9.364 22.951 1.00 63.25 341 ALA A CA 1
ATOM 2638 C C . ALA A 1 341 ? -11.484 -9.890 24.348 1.00 63.25 341 ALA A C 1
ATOM 2640 O O . ALA A 1 341 ? -11.280 -11.106 24.482 1.00 63.25 341 ALA A O 1
ATOM 2641 N N . PRO A 1 342 ? -11.345 -9.009 25.358 1.00 60.75 342 PRO A N 1
ATOM 2642 C CA . PRO A 1 342 ? -11.159 -9.468 26.723 1.00 60.75 342 PRO A CA 1
ATOM 2643 C C . PRO A 1 342 ? -12.247 -10.501 26.984 1.00 60.75 342 PRO A C 1
ATOM 2645 O O . PRO A 1 342 ? -13.412 -10.253 26.652 1.00 60.75 342 PRO A O 1
ATOM 2648 N N . LEU A 1 343 ? -11.840 -11.683 27.460 1.00 64.50 343 LEU A N 1
ATOM 2649 C CA . LEU A 1 343 ? -12.789 -12.732 27.809 1.00 64.50 343 LEU A CA 1
ATOM 2650 C C . LEU A 1 343 ? -13.904 -12.062 28.615 1.00 64.50 343 LEU A C 1
ATOM 2652 O O . LEU A 1 343 ? -13.573 -11.241 29.484 1.00 64.50 343 LEU A O 1
ATOM 2656 N N . PRO A 1 344 ? -15.188 -12.326 28.295 1.00 67.44 344 PRO A N 1
ATOM 2657 C CA . PRO A 1 344 ? -16.265 -11.795 29.111 1.00 67.44 344 PRO A CA 1
ATOM 2658 C C . PRO A 1 344 ? -15.894 -12.100 30.562 1.00 67.44 344 PRO A C 1
ATOM 2660 O O . PRO A 1 344 ? -15.382 -13.203 30.806 1.00 67.44 344 PRO A O 1
ATOM 2663 N N . PRO A 1 345 ? -16.023 -11.117 31.479 1.00 73.12 345 PRO A N 1
ATOM 2664 C CA . PRO A 1 345 ? -15.678 -11.338 32.875 1.00 73.12 345 PRO A CA 1
ATOM 2665 C C . PRO A 1 345 ? -16.310 -12.664 33.251 1.00 73.12 345 PRO A C 1
ATOM 2667 O O . PRO A 1 345 ? -17.478 -12.871 32.911 1.00 73.12 345 PRO A O 1
ATOM 2670 N N . VAL A 1 346 ? -15.504 -13.584 33.795 1.00 77.50 346 VAL A N 1
ATOM 2671 C CA . VAL A 1 346 ? -16.008 -14.859 34.295 1.00 77.50 346 VAL A CA 1
ATOM 2672 C C . VAL A 1 346 ? -17.129 -14.450 35.229 1.00 77.50 346 VAL A C 1
ATOM 2674 O O . VAL A 1 346 ? -16.875 -13.880 36.285 1.00 77.50 346 VAL A O 1
ATOM 2677 N N . VAL A 1 347 ? -18.367 -14.568 34.751 1.00 77.38 347 VAL A N 1
ATOM 2678 C CA . VAL A 1 347 ? -19.533 -14.354 35.582 1.00 77.38 347 VAL A CA 1
ATOM 2679 C C . VAL A 1 347 ? -19.363 -15.485 36.558 1.00 77.38 347 VAL A C 1
ATOM 2681 O O . VAL A 1 347 ? -19.464 -16.637 36.135 1.00 77.38 347 VAL A O 1
ATOM 2684 N N . ASP A 1 348 ? -18.937 -15.157 37.778 1.00 73.31 348 ASP A N 1
ATOM 2685 C CA . ASP A 1 348 ? -18.836 -16.107 38.869 1.00 73.31 348 ASP A CA 1
ATOM 2686 C C . ASP A 1 348 ? -20.194 -16.785 38.905 1.00 73.31 348 ASP A C 1
ATOM 2688 O O . ASP A 1 348 ? -21.187 -16.192 39.330 1.00 73.31 348 ASP A O 1
ATOM 2692 N N . THR A 1 349 ? -20.265 -17.970 38.294 1.00 73.81 349 THR A N 1
ATOM 2693 C CA . THR A 1 349 ? -21.475 -18.773 38.283 1.00 73.81 349 THR A CA 1
ATOM 2694 C C . THR A 1 349 ? -21.796 -18.894 39.758 1.00 73.81 349 THR A C 1
ATOM 2696 O O . THR A 1 349 ? -20.924 -19.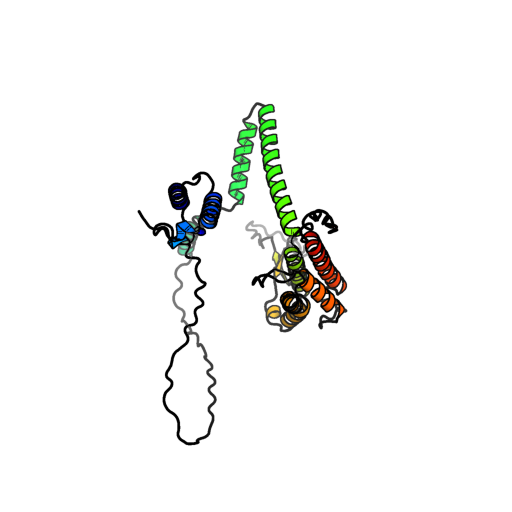393 40.482 1.00 73.81 349 THR A O 1
ATOM 2699 N N . PRO A 1 350 ? -22.932 -18.345 40.230 1.00 68.19 350 PRO A N 1
ATOM 2700 C CA . PRO A 1 350 ? -23.250 -18.393 41.643 1.00 68.19 350 PRO A CA 1
ATOM 2701 C C . PRO A 1 350 ? -23.090 -19.847 42.036 1.00 68.19 350 PRO A C 1
ATOM 2703 O O . PRO A 1 350 ? -23.598 -20.722 41.326 1.00 68.19 350 PRO A O 1
ATOM 2706 N N . ALA A 1 351 ? -22.251 -20.080 43.050 1.00 66.94 351 ALA A N 1
ATOM 2707 C CA . ALA A 1 351 ? -21.976 -21.409 43.553 1.00 66.94 351 ALA A CA 1
ATOM 2708 C C . ALA A 1 351 ? -23.324 -22.114 43.626 1.00 66.94 351 ALA A C 1
ATOM 2710 O O . ALA A 1 351 ? -24.233 -21.619 44.291 1.00 66.94 351 ALA A O 1
ATOM 2711 N N . VAL A 1 352 ? -23.482 -23.171 42.827 1.00 68.38 352 VAL A N 1
ATOM 2712 C CA . VAL A 1 352 ? -24.646 -24.038 42.915 1.00 68.38 352 VAL A CA 1
ATOM 2713 C C . VAL A 1 352 ? -24.562 -24.580 44.330 1.00 68.38 352 VAL A C 1
ATOM 2715 O O . VAL A 1 352 ? -23.758 -25.471 44.603 1.00 68.38 352 VAL A O 1
ATOM 2718 N N . GLU A 1 353 ? -25.278 -23.929 45.247 1.00 65.31 353 GLU A N 1
ATOM 2719 C CA . GLU A 1 353 ? -25.531 -24.442 46.575 1.00 65.31 353 GLU A CA 1
ATOM 2720 C C . GLU A 1 353 ? -26.150 -25.805 46.322 1.00 65.31 353 GLU A C 1
ATOM 2722 O O . GLU A 1 353 ? -27.230 -25.933 45.749 1.00 65.31 353 GLU A O 1
ATOM 2727 N N . SER A 1 354 ? -25.363 -26.832 46.615 1.00 66.12 354 SER A N 1
ATOM 2728 C CA . SER A 1 354 ? -25.816 -28.202 46.626 1.00 66.12 354 SER A CA 1
ATOM 2729 C C . SER A 1 354 ? -26.966 -28.267 47.621 1.00 66.12 354 SER A C 1
ATOM 2731 O O . SER A 1 354 ? -26.724 -28.303 48.828 1.00 66.12 354 SER A O 1
ATOM 2733 N N . GLU A 1 355 ? -28.198 -28.230 47.116 1.00 63.81 355 GLU A N 1
ATOM 2734 C CA . GLU A 1 355 ? -29.375 -28.657 47.856 1.00 63.81 355 GLU A CA 1
ATOM 2735 C C . GLU A 1 355 ? -29.127 -30.109 48.276 1.00 63.81 355 GLU A C 1
ATOM 2737 O O . GLU A 1 355 ? -29.209 -31.053 47.493 1.00 63.81 355 GLU A O 1
ATOM 2742 N N . THR A 1 356 ? -28.705 -30.265 49.525 1.00 67.44 356 THR A N 1
ATOM 2743 C CA . THR A 1 356 ? -28.815 -31.499 50.289 1.00 67.44 356 THR A CA 1
ATOM 2744 C C . THR A 1 356 ? -30.300 -31.788 50.472 1.00 67.44 356 THR A C 1
ATOM 2746 O O . THR A 1 356 ? -30.938 -31.183 51.331 1.00 67.44 356 THR A O 1
ATOM 2749 N N . GLU A 1 357 ? -30.848 -32.681 49.649 1.00 63.75 357 GLU A N 1
ATOM 2750 C CA . GLU A 1 357 ? -32.094 -33.382 49.962 1.00 63.75 357 GLU A CA 1
ATOM 2751 C C . GLU A 1 357 ? -31.812 -34.417 51.067 1.00 63.75 357 GLU A C 1
ATOM 2753 O O . GLU A 1 357 ? -30.939 -35.278 50.914 1.00 63.75 357 GLU A O 1
ATOM 2758 N N . GLU A 1 358 ? -32.522 -34.267 52.192 1.00 64.19 358 GLU A N 1
ATOM 2759 C CA . GLU A 1 358 ? -32.683 -35.258 53.272 1.00 64.19 358 GLU A CA 1
ATOM 2760 C C . GLU A 1 358 ? -33.682 -36.361 52.901 1.00 64.19 358 GLU A C 1
ATOM 2762 O O . GLU A 1 358 ? -34.699 -36.050 52.235 1.00 64.19 358 GLU A O 1
#

pLDDT: mean 78.53, std 19.11, range [38.28, 98.44]

Secondary structure (DSSP, 8-state):
-PPP-S-GGGS-HHHHHHHHHHTTS---S-HHHHHHHHHHHHHH-GGGGGSTTTGGGS-------------------------------------PPP---------TTTHHHHHHHHHTSS----HHHHHHHHHHHHHHHHHH---HHHHHHHHHHHHHHHHHHHHHHHHHHHHHHT-HHHHHHHHHHHHHHHHHHHHS--EEEEEESS--------S-------TTSPP---S-EEEEEE--HHHHT-HHHHHHHHHHHIIIIIHHHHHHHH--S-TT----TT---HHHHHHHHHHHHHH---S--TTSSSS--HHHHHHHHHHHHHHHHHHHHHTS------------------